Protein AF-0000000079403654 (afdb_homodimer)

InterPro domains:
  IPR001611 Leucine-rich repeat [PS51450] (33-54)
  IPR032675 Leucine-rich repeat domain superfamily [G3DSA:3.80.10.10] (1-123)
  IPR043313 Leucine-rich melanocyte differentiation-associated protein [PTHR46282] (1-127)

Organism: Sphenodon punctatus (NCBI:txid8508)

Sequence (262 aa):
RSLEGLKTFSCLEELILDNNLLGNDLLLPRLPHLHTLTLNKNQITELESLLDHLTEVVPSLEYLSLLGNIACPNELVSRDNDEGDYQRYRYFVLHKLNKLKFLDTRKITRNEREEALVRGAFMKVVKPRMRRSLEGLKTFSCLEELILDNNLLGNDLLLPRLPHLHTLTLNKNQITELESLLDHLTEVVPSLEYLSLLGNIACPNELVSRDNDEGDYQRYRYFVLHKLNKLKFLDTRKITRNEREEALVRGAFMKVVKPRMR

Secondary structure (DSSP, 8-state):
-TTHHHHHHTT-SEEE--SS---TT--PPP-TT--EEE--SS----HHHHHHHHHHH-TT--EEE-TTSTTS--SS--TTTHHHHHHHHHHHHHHH-TT-SEETTEEPPHHHHHHHHHHGGG---------/-TTHHHHHHTT-SEEE--SS---TT------TT--EEE--SS----HHHHHHHHHHH-TT--EEE-TTSTTS--SS--TTTHHHHHHHHHHHHHHH-TT-SEETTEEPPHHHHHHHHHHGGG---------

Foldseek 3Di:
DVCVVVVVQQADAEDEDEPPQDELPDADAAHARHAEYEHEQHAYQDDVSVLLRCVPRHVNHAYYEHHNYLQAQDCPDDDPPRVVLNLLVLLLSCLSRVNYQDYHPDGDDPVSSVSSVVCNVPSRRDRPPPD/DVCVVVVVQQADAEDEDEPPQDELPDADAAHARHAEYEHEQHAYQDDVSVLLRCVPRHVNHAYYEHHNYLQAQDCPDDDPPRVVLNLLVLLLSCLSRVNYQDYHPDGDDPVSSVSSVPCNVPSRRDRPPPD

Nearest PDB structures (foldseek):
  8glv-assembly1_Gg  TM=8.439E-01  e=1.138E-04  Chlamydomonas reinhardtii
  1pgv-assembly1_A  TM=5.150E-01  e=1.158E-02  Caenorhabditis elegans
  6j5u-assembly1_A  TM=5.391E-01  e=5.336E-01  Arabidopsis thaliana
  7r53-assembly1_B  TM=4.962E-01  e=2.604E+00  Homo sapiens
  8glv-assembly1_Gg  TM=8.437E-01  e=1.404E-04  Chlamydomonas reinhardtii

Solvent-accessible surface area (backbone atoms only — not comparable to full-atom values): 13659 Å² total; per-residue (Å²): 116,74,65,49,23,51,62,48,45,45,60,28,29,35,43,39,47,39,59,34,69,44,39,75,77,64,38,72,51,68,19,64,49,22,29,32,43,33,46,26,42,26,50,32,59,55,52,66,65,50,47,58,50,42,53,70,25,30,72,42,38,26,33,41,28,47,53,69,13,74,50,35,62,57,72,84,53,58,89,84,73,29,54,59,53,30,49,32,40,52,23,25,51,38,45,66,44,75,64,47,48,28,52,59,93,40,74,60,49,72,67,52,49,54,47,8,72,75,46,10,88,76,26,72,73,74,72,77,68,81,124,117,72,63,49,22,50,62,49,45,42,60,29,30,35,43,39,47,38,57,35,68,44,40,74,77,64,39,72,52,66,18,64,50,22,28,34,42,34,45,26,44,26,49,31,57,55,51,65,66,50,48,56,50,42,53,71,23,31,71,44,37,26,32,42,28,47,54,67,14,74,49,36,62,60,72,82,54,62,90,83,74,32,57,56,51,31,51,32,38,51,22,24,52,37,45,66,45,75,62,48,49,28,51,59,93,38,75,61,48,72,66,52,52,54,47,7,70,74,46,10,89,75,25,71,73,75,71,76,69,80,122

Radius of gyration: 21.23 Å; Cα contacts (8 Å, |Δi|>4): 515; chains: 2; bounding box: 50×61×52 Å

pLDDT: mean 87.0, std 17.67, range [29.91, 98.81]

Structure (mmCIF, N/CA/C/O backbone):
data_AF-0000000079403654-model_v1
#
loop_
_entity.id
_entity.type
_entity.pdbx_description
1 polymer 'Leucine rich melanocyte differentiation associated'
#
loop_
_atom_site.group_PDB
_atom_site.id
_atom_site.type_symbol
_atom_site.label_atom_id
_atom_site.label_alt_id
_atom_site.label_comp_id
_atom_site.label_asym_id
_atom_site.label_entity_id
_atom_site.label_seq_id
_atom_site.pdbx_PDB_ins_code
_atom_site.Cartn_x
_atom_site.Cartn_y
_atom_site.Cartn_z
_atom_site.occupancy
_atom_site.B_iso_or_equiv
_atom_site.auth_seq_id
_atom_site.auth_comp_id
_atom_site.auth_asym_id
_atom_site.auth_atom_id
_atom_site.pdbx_PDB_model_num
ATOM 1 N N . ARG A 1 1 ? 4.848 -15.797 14.844 1 39.28 1 ARG A N 1
ATOM 2 C CA . ARG A 1 1 ? 4.289 -15.773 13.5 1 39.28 1 ARG A CA 1
ATOM 3 C C . ARG A 1 1 ? 3.738 -14.391 13.156 1 39.28 1 ARG A C 1
ATOM 5 O O . ARG A 1 1 ? 3.992 -13.867 12.07 1 39.28 1 ARG A O 1
ATOM 12 N N . SER A 1 2 ? 3.006 -13.828 14.102 1 45.69 2 SER A N 1
ATOM 13 C CA . SER A 1 2 ? 2.311 -12.547 13.992 1 45.69 2 SER A CA 1
ATOM 14 C C . SER A 1 2 ? 3.297 -11.398 13.844 1 45.69 2 SER A C 1
ATOM 16 O O . SER A 1 2 ? 3.064 -10.469 13.062 1 45.69 2 SER A O 1
ATOM 18 N N . LEU A 1 3 ? 4.41 -11.656 14.586 1 47.47 3 LEU A N 1
ATOM 19 C CA . LEU A 1 3 ? 5.371 -10.562 14.633 1 47.47 3 LEU A CA 1
ATOM 20 C C . LEU A 1 3 ? 6.188 -10.5 13.344 1 47.47 3 LEU A C 1
ATOM 22 O O . LEU A 1 3 ? 6.758 -9.453 13.016 1 47.47 3 LEU A O 1
ATOM 26 N N . GLU A 1 4 ? 6.211 -11.461 12.656 1 55.09 4 GLU A N 1
ATOM 27 C CA . GLU A 1 4 ? 7.105 -11.602 11.508 1 55.09 4 GLU A CA 1
ATOM 28 C C . GLU A 1 4 ? 6.695 -10.672 10.367 1 55.09 4 GLU A C 1
ATOM 30 O O . GLU A 1 4 ? 7.551 -10.102 9.688 1 55.09 4 GLU A O 1
ATOM 35 N N . GLY A 1 5 ? 5.465 -10.43 10.203 1 58.56 5 GLY A N 1
ATOM 36 C CA . GLY A 1 5 ? 5.047 -9.484 9.172 1 58.56 5 GLY A CA 1
ATOM 37 C C . GLY A 1 5 ? 5.562 -8.078 9.414 1 58.56 5 GLY A C 1
ATOM 38 O O . GLY A 1 5 ? 5.863 -7.352 8.469 1 58.56 5 GLY A O 1
ATOM 39 N N . LEU A 1 6 ? 5.883 -7.945 10.625 1 59.69 6 LEU A N 1
ATOM 40 C CA . LEU A 1 6 ? 6.348 -6.629 11.047 1 59.69 6 LEU A CA 1
ATOM 41 C C . LEU A 1 6 ? 7.754 -6.355 10.523 1 59.69 6 LEU A C 1
ATOM 43 O O . LEU A 1 6 ? 8.062 -5.23 10.117 1 59.69 6 LEU A O 1
ATOM 47 N N . LYS A 1 7 ? 8.5 -7.371 10.57 1 65.44 7 LYS A N 1
ATOM 48 C CA . LYS A 1 7 ? 9.875 -7.164 10.133 1 65.44 7 LYS A CA 1
ATOM 49 C C . LYS A 1 7 ? 9.93 -6.738 8.664 1 65.44 7 LYS A C 1
ATOM 51 O O . LYS A 1 7 ? 10.75 -5.898 8.289 1 65.44 7 LYS A O 1
ATOM 56 N N . THR A 1 8 ? 9.039 -7.227 7.945 1 72.06 8 THR A N 1
ATOM 57 C CA . THR A 1 8 ? 8.984 -6.902 6.523 1 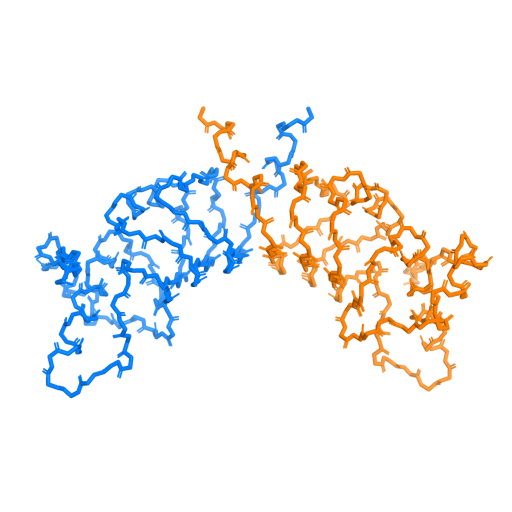72.06 8 THR A CA 1
ATOM 58 C C . THR A 1 8 ? 8.695 -5.418 6.32 1 72.06 8 THR A C 1
ATOM 60 O O . THR A 1 8 ? 9.234 -4.793 5.406 1 72.06 8 THR A O 1
ATOM 63 N N . PHE A 1 9 ? 8.156 -4.844 7.258 1 77.44 9 PHE A N 1
ATOM 64 C CA . PHE A 1 9 ? 7.684 -3.477 7.059 1 77.44 9 PHE A CA 1
ATOM 65 C C . PHE A 1 9 ? 8.766 -2.471 7.422 1 77.44 9 PHE A C 1
ATOM 67 O O . PHE A 1 9 ? 8.758 -1.335 6.941 1 77.44 9 PHE A O 1
ATOM 74 N N . SER A 1 10 ? 9.797 -2.912 8.086 1 81.69 10 SER A N 1
ATOM 75 C CA . SER A 1 10 ? 10.781 -1.974 8.609 1 81.69 10 SER A CA 1
ATOM 76 C C . SER A 1 10 ? 11.562 -1.296 7.488 1 81.69 10 SER A C 1
ATOM 78 O O . SER A 1 10 ? 12.125 -0.217 7.68 1 81.69 10 SER A O 1
ATOM 80 N N . CYS A 1 11 ? 11.586 -1.872 6.301 1 87 11 CYS A N 1
ATOM 81 C CA . CYS A 1 11 ? 12.383 -1.284 5.23 1 87 11 CYS A CA 1
ATOM 82 C C . CYS A 1 11 ? 11.492 -0.677 4.152 1 87 11 CYS A C 1
ATOM 84 O O . CYS A 1 11 ? 11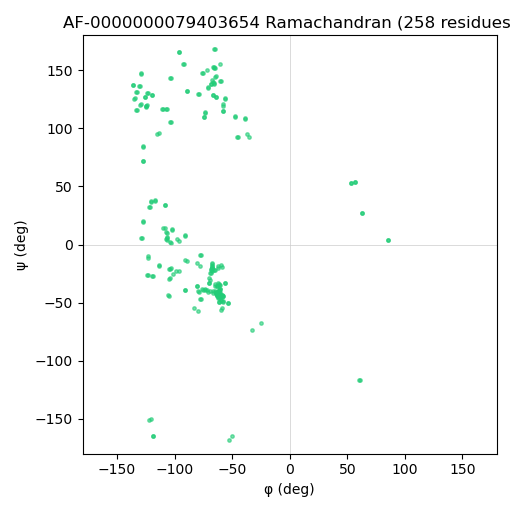.984 -0.282 3.092 1 87 11 CYS A O 1
ATOM 86 N N . LEU A 1 12 ? 10.312 -0.518 4.449 1 92.56 12 LEU A N 1
ATOM 87 C CA . LEU A 1 12 ? 9.383 -0.015 3.443 1 92.56 12 LEU A CA 1
ATOM 88 C C . LEU A 1 12 ? 9.688 1.437 3.094 1 92.56 12 LEU A C 1
ATOM 90 O O . LEU A 1 12 ? 9.977 2.244 3.98 1 92.56 12 LEU A O 1
ATOM 94 N N . GLU A 1 13 ? 9.625 1.758 1.814 1 96.31 13 GLU A N 1
ATOM 95 C CA . GLU A 1 13 ? 9.828 3.123 1.341 1 96.31 13 GLU A CA 1
ATOM 96 C C . GLU A 1 13 ? 8.508 3.768 0.929 1 96.31 13 GLU A C 1
ATOM 98 O O . GLU A 1 13 ? 8.305 4.969 1.125 1 96.31 13 GLU A O 1
ATOM 103 N N . GLU A 1 14 ? 7.719 3.08 0.267 1 97.19 14 GLU A N 1
ATOM 104 C CA . GLU A 1 14 ? 6.41 3.541 -0.184 1 97.19 14 GLU A CA 1
ATOM 105 C C . GLU A 1 14 ? 5.301 2.613 0.302 1 97.19 14 GLU A C 1
ATOM 107 O O . GLU A 1 14 ? 5.395 1.394 0.155 1 97.19 14 GLU A O 1
ATOM 112 N N . LEU A 1 15 ? 4.273 3.211 0.891 1 96 15 LEU A N 1
ATOM 113 C CA . LEU A 1 15 ? 3.123 2.463 1.391 1 96 15 LEU A CA 1
ATOM 114 C C . LEU A 1 15 ? 1.816 3.119 0.958 1 96 15 LEU A C 1
ATOM 116 O O . LEU A 1 15 ? 1.528 4.254 1.348 1 96 15 LEU A O 1
ATOM 120 N N . ILE A 1 16 ? 1.085 2.402 0.154 1 96.94 16 ILE A N 1
ATOM 121 C CA . ILE A 1 16 ? -0.205 2.906 -0.306 1 96.94 16 ILE A CA 1
ATOM 122 C C . ILE A 1 16 ? -1.332 2.092 0.327 1 96.94 16 ILE A C 1
ATOM 124 O O . ILE A 1 16 ? -1.436 0.884 0.102 1 96.94 16 ILE A O 1
ATOM 128 N N . LEU A 1 17 ? -2.158 2.764 1.136 1 96.5 17 LEU A N 1
ATOM 129 C CA . LEU A 1 17 ? -3.283 2.154 1.835 1 96.5 17 LEU A CA 1
ATOM 130 C C . LEU A 1 17 ? -4.594 2.824 1.44 1 96.5 17 LEU A C 1
ATOM 132 O O . LEU A 1 17 ? -5.473 3.021 2.283 1 96.5 17 LEU A O 1
ATOM 136 N N . ASP A 1 18 ? -4.734 3.191 0.222 1 97.06 18 ASP A N 1
ATOM 137 C CA . ASP A 1 18 ? -5.961 3.824 -0.254 1 97.06 18 ASP A CA 1
ATOM 138 C C . ASP A 1 18 ? -7.133 2.846 -0.216 1 97.06 18 ASP A C 1
ATOM 140 O O . ASP A 1 18 ? -6.938 1.632 -0.307 1 97.06 18 ASP A O 1
ATOM 144 N N . ASN A 1 19 ? -8.422 3.404 -0.071 1 96.5 19 ASN A N 1
ATOM 145 C CA . ASN A 1 19 ? -9.672 2.658 -0.235 1 96.5 19 ASN A CA 1
ATOM 146 C C . ASN A 1 19 ? -9.727 1.449 0.695 1 96.5 19 ASN A C 1
ATOM 148 O O . ASN A 1 19 ? -9.969 0.327 0.247 1 96.5 19 ASN A O 1
ATOM 152 N N . ASN A 1 20 ? -9.516 1.665 2.057 1 95.56 20 ASN A N 1
ATOM 153 C CA . ASN A 1 20 ? -9.492 0.554 3.002 1 95.56 20 ASN A CA 1
ATOM 154 C C . ASN A 1 20 ? -10.43 0.802 4.184 1 95.56 20 ASN A C 1
ATOM 156 O O . ASN A 1 20 ? -10.375 0.082 5.184 1 95.56 20 ASN A O 1
ATOM 160 N N . LEU A 1 21 ? -11.211 1.867 4.195 1 93.94 21 LEU A N 1
ATOM 161 C CA . LEU A 1 21 ? -12.156 2.223 5.246 1 93.94 21 LEU A CA 1
ATOM 162 C C . LEU A 1 21 ? -11.438 2.484 6.562 1 93.94 21 LEU A C 1
ATOM 164 O O . LEU A 1 21 ? -11.984 2.217 7.637 1 93.94 21 LEU A O 1
ATOM 168 N N . LEU A 1 22 ? -10.203 2.895 6.539 1 94.38 22 LEU A N 1
ATOM 169 C CA . LEU A 1 22 ? -9.422 3.188 7.734 1 94.38 22 LEU A CA 1
ATOM 170 C C . LEU A 1 22 ? -9.969 4.414 8.461 1 94.38 22 LEU A C 1
ATOM 172 O O . LEU A 1 22 ? -10.359 5.395 7.816 1 94.38 22 LEU A O 1
ATOM 176 N N . GLY A 1 23 ? -9.945 4.324 9.742 1 93.81 23 GLY A N 1
ATOM 177 C CA . GLY A 1 23 ? -10.422 5.434 10.555 1 93.81 23 GLY A CA 1
ATOM 178 C C . GLY A 1 23 ? -9.375 5.961 11.516 1 93.81 23 GLY A C 1
ATOM 179 O O . GLY A 1 23 ? -8.18 5.91 11.219 1 93.81 23 GLY A O 1
ATOM 180 N N . ASN A 1 24 ? -9.844 6.48 12.617 1 93.5 24 ASN A N 1
ATOM 181 C CA . ASN A 1 24 ? -8.977 7.176 13.57 1 93.5 24 ASN A CA 1
ATOM 182 C C . ASN A 1 24 ? -8.172 6.195 14.414 1 93.5 24 ASN A C 1
ATOM 184 O O . ASN A 1 24 ? -7.27 6.602 15.148 1 93.5 24 ASN A O 1
ATOM 188 N N . ASP A 1 25 ? -8.492 4.977 14.289 1 90.25 25 ASP A N 1
ATOM 189 C CA . ASP A 1 25 ? -7.789 3.963 15.07 1 90.25 25 ASP A CA 1
ATOM 190 C C . ASP A 1 25 ? -6.582 3.422 14.305 1 90.25 25 ASP A C 1
ATOM 192 O O . ASP A 1 25 ? -5.93 2.475 14.758 1 90.25 25 ASP A O 1
ATOM 196 N N . LEU A 1 26 ? -6.352 4.074 13.203 1 91.31 26 LEU A N 1
ATOM 197 C CA . LEU A 1 26 ? -5.188 3.648 12.438 1 91.31 26 LEU A CA 1
ATOM 198 C C . LEU A 1 26 ? -3.926 3.695 13.289 1 91.31 26 LEU A C 1
ATOM 200 O O . LEU A 1 26 ? -3.609 4.73 13.883 1 91.31 26 LEU A O 1
ATOM 204 N N . LEU A 1 27 ? -3.234 2.588 13.336 1 89.62 27 LEU A N 1
ATOM 205 C CA . LEU A 1 27 ? -1.927 2.482 13.977 1 89.62 27 LEU A CA 1
ATOM 206 C C . LEU A 1 27 ? -0.919 1.822 13.039 1 89.62 27 LEU A C 1
ATOM 208 O O . LEU A 1 27 ? -1.146 0.708 12.562 1 89.62 27 LEU A O 1
ATOM 212 N N . LEU A 1 28 ? 0.087 2.506 12.742 1 90.75 28 LEU A N 1
ATOM 213 C CA . LEU A 1 28 ? 1.186 1.962 11.953 1 90.75 28 LEU A CA 1
ATOM 214 C C . LEU A 1 28 ? 2.379 1.624 12.844 1 90.75 28 LEU A C 1
ATOM 216 O O . LEU A 1 28 ? 2.611 2.287 13.852 1 90.75 28 LEU A O 1
ATOM 220 N N . PRO A 1 29 ? 3.027 0.542 12.484 1 87.5 29 PRO A N 1
ATOM 221 C CA . PRO A 1 29 ? 4.324 0.361 13.141 1 87.5 29 PRO A CA 1
ATOM 222 C C . PRO A 1 29 ? 5.336 1.438 12.75 1 87.5 29 PRO A C 1
ATOM 224 O O . PRO A 1 29 ? 5.066 2.256 11.867 1 87.5 29 PRO A O 1
ATOM 227 N N . ARG A 1 30 ? 6.473 1.427 13.555 1 91.31 30 ARG A N 1
ATOM 228 C CA . ARG A 1 30 ? 7.531 2.34 13.141 1 91.31 30 ARG A CA 1
ATOM 229 C C . ARG A 1 30 ? 8.094 1.954 11.773 1 91.31 30 ARG A C 1
ATOM 231 O O . ARG A 1 30 ? 8.445 0.795 11.547 1 91.31 30 ARG A O 1
ATOM 238 N N . LEU A 1 31 ? 8.117 2.893 10.898 1 93 31 LEU A N 1
ATOM 239 C CA . LEU A 1 31 ? 8.641 2.746 9.547 1 93 31 LEU A CA 1
ATOM 240 C C . LEU A 1 31 ? 9.672 3.828 9.242 1 93 31 LEU A C 1
ATOM 242 O O . LEU A 1 31 ? 9.359 4.82 8.57 1 93 31 LEU A O 1
ATOM 246 N N . PRO A 1 32 ? 10.883 3.564 9.648 1 93.94 32 PRO A N 1
ATOM 247 C CA . PRO A 1 32 ? 11.883 4.633 9.648 1 93.94 32 PRO A CA 1
ATOM 248 C C . PRO A 1 32 ? 12.266 5.09 8.242 1 93.94 32 PRO A C 1
ATOM 250 O O . PRO A 1 32 ? 12.734 6.215 8.055 1 93.94 32 PRO A O 1
ATOM 253 N N . HIS A 1 33 ? 12.008 4.234 7.207 1 95.31 33 HIS A N 1
ATOM 254 C CA . HIS A 1 33 ? 12.453 4.574 5.859 1 95.31 33 HIS A CA 1
ATOM 255 C C . HIS A 1 33 ? 11.273 4.969 4.973 1 95.31 33 HIS A C 1
ATOM 257 O O . HIS A 1 33 ? 11.445 5.258 3.789 1 95.31 33 HIS A O 1
ATOM 263 N N . LEU A 1 34 ? 10.148 5.043 5.516 1 95.94 34 LEU A N 1
ATOM 264 C CA . LEU A 1 34 ? 8.969 5.344 4.711 1 95.94 34 LEU A CA 1
ATOM 265 C C . LEU A 1 34 ? 8.953 6.812 4.297 1 95.94 34 LEU A C 1
ATOM 267 O O . LEU A 1 34 ? 8.852 7.699 5.148 1 95.94 34 LEU A O 1
ATOM 271 N N . HIS A 1 35 ? 9.094 6.992 3.041 1 97.88 35 HIS A N 1
ATOM 272 C CA . HIS A 1 35 ? 9.094 8.383 2.602 1 97.88 35 HIS A CA 1
ATOM 273 C C . HIS A 1 35 ? 7.766 8.758 1.947 1 97.88 35 HIS A C 1
ATOM 275 O O . HIS A 1 35 ? 7.473 9.938 1.75 1 97.88 35 HIS A O 1
ATOM 281 N N . THR A 1 36 ? 6.98 7.742 1.465 1 98.56 36 THR A N 1
ATOM 282 C CA . THR A 1 36 ? 5.703 8 0.81 1 98.56 36 THR A CA 1
ATOM 283 C C . THR A 1 36 ? 4.582 7.211 1.48 1 98.56 36 THR A C 1
ATOM 285 O O . THR A 1 36 ? 4.676 5.988 1.623 1 98.56 36 THR A O 1
ATOM 288 N N . LEU A 1 37 ? 3.496 7.945 1.884 1 98.25 37 LEU A N 1
ATOM 289 C CA . LEU A 1 37 ? 2.297 7.336 2.451 1 98.25 37 LEU A CA 1
ATOM 290 C C . LEU A 1 37 ? 1.039 7.934 1.832 1 98.25 37 LEU A C 1
ATOM 292 O O . LEU A 1 37 ? 0.891 9.156 1.774 1 98.25 37 LEU A O 1
ATOM 296 N N . THR A 1 38 ? 0.174 7.109 1.303 1 98.44 38 THR A N 1
ATOM 297 C CA . THR A 1 38 ? -1.138 7.582 0.874 1 98.44 38 THR A CA 1
ATOM 298 C C . THR A 1 38 ? -2.248 6.863 1.635 1 98.44 38 THR A C 1
ATOM 300 O O . THR A 1 38 ? -2.23 5.637 1.755 1 98.44 38 THR A O 1
ATOM 303 N N . LEU A 1 39 ? -3.107 7.602 2.174 1 97.81 39 LEU A N 1
ATOM 304 C CA . LEU A 1 39 ? -4.277 7.137 2.914 1 97.81 39 LEU A CA 1
ATOM 305 C C . LEU A 1 39 ? -5.562 7.672 2.291 1 97.81 39 LEU A C 1
ATOM 307 O O . LEU A 1 39 ? -6.539 7.926 2.996 1 97.81 39 LEU A O 1
ATOM 311 N N . ASN A 1 40 ? -5.555 7.84 0.958 1 97.31 40 ASN A N 1
ATOM 312 C CA . ASN A 1 40 ? -6.688 8.445 0.268 1 97.31 40 ASN A CA 1
ATOM 313 C C . ASN A 1 40 ? -7.938 7.582 0.373 1 97.31 40 ASN A C 1
ATOM 315 O O . ASN A 1 40 ? -7.844 6.352 0.405 1 97.31 40 ASN A O 1
ATOM 319 N N . LYS A 1 41 ? -9.117 8.281 0.321 1 97.31 41 LYS A N 1
ATOM 320 C CA . LYS A 1 41 ? -10.422 7.625 0.275 1 97.31 41 LYS A CA 1
ATOM 321 C C . LYS A 1 41 ? -10.57 6.625 1.416 1 97.31 41 LYS A C 1
ATOM 323 O O . LYS A 1 41 ? -10.906 5.457 1.186 1 97.31 41 LYS A O 1
ATOM 328 N N . ASN A 1 42 ? -10.32 7.082 2.68 1 96.62 42 ASN A N 1
ATOM 329 C CA . ASN A 1 42 ? -10.578 6.359 3.92 1 96.62 42 ASN A CA 1
ATOM 330 C C . ASN A 1 42 ? -11.578 7.102 4.805 1 96.62 42 ASN A C 1
ATOM 332 O O . ASN A 1 42 ? -12.352 7.926 4.316 1 96.62 42 ASN A O 1
ATOM 336 N N . GLN A 1 43 ? -11.641 6.703 6.066 1 96.19 43 GLN A N 1
ATOM 337 C CA . GLN A 1 43 ? -12.656 7.25 6.957 1 96.19 43 GLN A CA 1
ATOM 338 C C . GLN A 1 43 ? -12.023 8.016 8.117 1 96.19 43 GLN A C 1
ATOM 340 O O . GLN A 1 43 ? -12.492 7.926 9.25 1 96.19 43 GLN A O 1
ATOM 345 N N . ILE A 1 44 ? -10.961 8.703 7.785 1 96.12 44 ILE A N 1
ATOM 346 C CA . ILE A 1 44 ? -10.266 9.477 8.805 1 96.12 44 ILE A CA 1
ATOM 347 C C . ILE A 1 44 ? -11.016 10.789 9.062 1 96.12 44 ILE A C 1
ATOM 349 O O . ILE A 1 44 ? -11.297 11.539 8.125 1 96.12 44 ILE A O 1
ATOM 353 N N . THR A 1 45 ? -11.258 11.016 10.367 1 96.25 45 THR A N 1
ATOM 354 C CA . THR A 1 45 ? -11.992 12.219 10.734 1 96.25 45 THR A CA 1
ATOM 355 C C . THR A 1 45 ? -11.141 13.117 11.633 1 96.25 45 THR A C 1
ATOM 357 O O . THR A 1 45 ? -11.359 14.328 11.695 1 96.25 45 THR A O 1
ATOM 360 N N . GLU A 1 46 ? -10.219 12.562 12.383 1 95.75 46 GLU A N 1
ATOM 361 C CA . GLU A 1 46 ? -9.375 13.305 13.312 1 95.75 46 GLU A CA 1
ATOM 362 C C . GLU A 1 46 ? -7.969 13.5 12.75 1 95.75 46 GLU A C 1
ATOM 364 O O . GLU A 1 46 ? -7.125 12.609 12.844 1 95.75 46 GLU A O 1
ATOM 369 N N . LEU A 1 47 ? -7.723 14.695 12.336 1 96.19 47 LEU A N 1
ATOM 370 C CA . LEU A 1 47 ? -6.473 14.992 11.641 1 96.19 47 LEU A CA 1
ATOM 371 C C . LEU A 1 47 ? -5.316 15.102 12.633 1 96.19 47 LEU A C 1
ATOM 373 O O . LEU A 1 47 ? -4.258 14.508 12.422 1 96.19 47 LEU A O 1
ATOM 377 N N . GLU A 1 48 ? -5.527 15.82 13.68 1 96.69 48 GLU A N 1
ATOM 378 C CA . GLU A 1 48 ? -4.438 16.094 14.609 1 96.69 48 GLU A CA 1
ATOM 379 C C . GLU A 1 48 ? -3.867 14.805 15.195 1 96.69 48 GLU A C 1
ATOM 381 O O . GLU A 1 48 ? -2.65 14.617 15.234 1 96.69 48 GLU A O 1
ATOM 386 N N . SER A 1 49 ? -4.73 13.984 15.641 1 96.25 49 SER A N 1
ATOM 387 C CA . SER A 1 49 ? -4.297 12.711 16.219 1 96.25 49 SER A CA 1
ATOM 388 C C . SER A 1 49 ? -3.504 11.891 15.203 1 96.25 49 SER A C 1
ATOM 390 O O . SER A 1 49 ? -2.488 11.281 15.547 1 96.25 49 SER A O 1
ATOM 392 N N . LEU A 1 50 ? -3.979 11.82 14.016 1 96.81 50 LEU A N 1
ATOM 393 C CA . LEU A 1 50 ? -3.264 11.109 12.961 1 96.81 50 LEU A CA 1
ATOM 394 C C . LEU A 1 50 ? -1.863 11.688 12.773 1 96.81 50 LEU A C 1
ATOM 396 O O . LEU A 1 50 ? -0.879 10.945 12.75 1 96.81 50 LEU A O 1
ATOM 400 N N . LEU A 1 51 ? -1.777 12.992 12.656 1 97.94 51 LEU A N 1
ATOM 401 C CA . LEU A 1 51 ? -0.501 13.656 12.398 1 97.94 51 LEU A CA 1
ATOM 402 C C . LEU A 1 51 ? 0.467 13.438 13.555 1 97.94 51 LEU A C 1
ATOM 404 O O . LEU A 1 51 ? 1.663 13.227 13.336 1 97.94 51 LEU A O 1
ATOM 408 N N . ASP A 1 52 ? -0.057 13.523 14.773 1 97.31 52 ASP A N 1
ATOM 409 C CA . ASP A 1 52 ? 0.788 13.227 15.922 1 97.31 52 ASP A CA 1
ATOM 410 C C . ASP A 1 52 ? 1.357 11.812 15.844 1 97.31 52 ASP A C 1
ATOM 412 O O . ASP A 1 52 ? 2.539 11.602 16.125 1 97.31 52 ASP A O 1
ATOM 416 N N . HIS A 1 53 ? 0.555 10.898 15.508 1 96.75 53 HIS A N 1
ATOM 417 C CA . HIS A 1 53 ? 0.983 9.516 15.352 1 96.75 53 HIS A CA 1
ATOM 418 C C . HIS A 1 53 ? 2.041 9.383 14.266 1 96.75 53 HIS A C 1
ATOM 420 O O . HIS A 1 53 ? 3.082 8.758 14.477 1 96.75 53 HIS A O 1
ATOM 426 N N . LEU A 1 54 ? 1.806 9.953 13.094 1 97.44 54 LEU A N 1
ATOM 427 C CA . LEU A 1 54 ? 2.725 9.859 11.969 1 97.44 54 LEU A CA 1
ATOM 428 C C . LEU A 1 54 ? 4.074 10.477 12.312 1 97.44 54 LEU A C 1
ATOM 430 O O . LEU A 1 54 ? 5.121 9.945 11.938 1 97.44 54 LEU A O 1
ATOM 434 N N . THR A 1 55 ? 4.047 11.555 13.016 1 97.81 55 THR A N 1
ATOM 435 C CA . THR A 1 55 ? 5.293 12.188 13.438 1 97.81 55 THR A CA 1
ATOM 436 C C . THR A 1 55 ? 6.156 11.203 14.227 1 97.81 55 THR A C 1
ATOM 438 O O . THR A 1 55 ? 7.383 11.227 14.117 1 97.81 55 THR A O 1
ATOM 441 N N . GLU A 1 56 ? 5.531 10.367 14.93 1 96.56 56 GLU A N 1
ATOM 442 C CA . GLU A 1 56 ? 6.234 9.43 15.797 1 96.56 56 GLU A CA 1
ATOM 443 C C . GLU A 1 56 ? 6.77 8.234 15.008 1 96.56 56 GLU A C 1
ATOM 445 O O . GLU A 1 56 ? 7.863 7.742 15.281 1 96.56 56 GLU A O 1
ATOM 450 N N . VAL A 1 57 ? 6.066 7.789 14.023 1 93.88 57 VAL A N 1
ATOM 451 C CA . VAL A 1 57 ? 6.371 6.449 13.539 1 93.88 57 VAL A CA 1
ATOM 452 C C . VAL A 1 57 ? 6.941 6.527 12.125 1 93.88 57 VAL A C 1
ATOM 454 O O . VAL A 1 57 ? 7.531 5.562 11.633 1 93.88 57 VAL A O 1
ATOM 457 N N . VAL A 1 58 ? 6.758 7.598 11.453 1 96.12 58 VAL A N 1
ATOM 458 C CA . VAL A 1 58 ? 7.289 7.711 10.094 1 96.12 58 VAL A CA 1
ATOM 459 C C . VAL A 1 58 ? 8.125 8.984 9.969 1 96.12 58 VAL A C 1
ATOM 461 O O . VAL A 1 58 ? 7.781 9.883 9.203 1 96.12 58 VAL A O 1
ATOM 464 N N . PRO A 1 59 ? 9.281 8.953 10.586 1 97 59 PRO A N 1
ATOM 465 C CA . PRO A 1 59 ? 10.109 10.156 10.672 1 97 59 PRO A CA 1
ATOM 466 C C . PRO A 1 59 ? 10.656 10.594 9.312 1 97 59 PRO A C 1
ATOM 468 O O . PRO A 1 59 ? 11.078 11.742 9.148 1 97 59 PRO A O 1
ATOM 471 N N . SER A 1 60 ? 10.656 9.773 8.273 1 97.56 60 SER A N 1
ATOM 472 C CA . SER A 1 60 ? 11.258 10.094 6.984 1 97.56 60 SER A CA 1
ATOM 473 C C . SER A 1 60 ? 10.203 10.477 5.961 1 97.56 60 SER A C 1
ATOM 475 O O . SER A 1 60 ? 10.5 10.633 4.773 1 97.56 60 SER A O 1
ATOM 477 N N . LEU A 1 61 ? 9.031 10.719 6.34 1 98.62 61 LEU A N 1
ATOM 478 C CA . LEU A 1 61 ? 7.91 10.945 5.434 1 98.62 61 LEU A CA 1
ATOM 479 C C . LEU A 1 61 ? 8.094 12.242 4.656 1 98.62 61 LEU A C 1
ATOM 481 O O . LEU A 1 61 ? 8.352 13.297 5.25 1 98.62 61 LEU A O 1
ATOM 485 N N . GLU A 1 62 ? 7.953 12.125 3.316 1 98.75 62 GLU A N 1
ATOM 486 C CA . GLU A 1 62 ? 8.117 13.273 2.436 1 98.75 62 GLU A CA 1
ATOM 487 C C . GLU A 1 62 ? 6.875 13.484 1.568 1 98.75 62 GLU A C 1
ATOM 489 O O . GLU A 1 62 ? 6.652 14.586 1.053 1 98.75 62 GLU A O 1
ATOM 494 N N . TYR A 1 63 ? 6.156 12.469 1.324 1 98.81 63 TYR A N 1
ATOM 495 C CA . TYR A 1 63 ? 4.949 12.484 0.506 1 98.81 63 TYR A CA 1
ATOM 496 C C . TYR A 1 63 ? 3.762 11.922 1.272 1 98.81 63 TYR A C 1
ATOM 498 O O . TYR A 1 63 ? 3.787 10.766 1.7 1 98.81 63 TYR A O 1
ATOM 506 N N . LEU A 1 64 ? 2.746 12.797 1.452 1 98.81 64 LEU A N 1
ATOM 507 C CA . LEU A 1 64 ? 1.533 12.375 2.146 1 98.81 64 LEU A CA 1
ATOM 508 C C . LEU A 1 64 ? 0.292 12.758 1.347 1 98.81 64 LEU A C 1
ATOM 510 O O . LEU A 1 64 ? 0.214 13.852 0.794 1 98.81 64 LEU A O 1
ATOM 514 N N . SER A 1 65 ? -0.616 11.875 1.255 1 98.38 65 SER A N 1
ATOM 515 C CA . SER A 1 65 ? -1.901 12.195 0.645 1 98.38 65 SER A CA 1
ATOM 516 C C . SER A 1 65 ? -3.061 11.695 1.502 1 98.38 65 SER A C 1
ATOM 518 O O . SER A 1 65 ? -3.072 10.539 1.93 1 98.38 65 SER A O 1
ATOM 520 N N . LEU A 1 66 ? -4.016 12.555 1.751 1 97.88 66 LEU A N 1
ATOM 521 C CA . LEU A 1 66 ? -5.176 12.25 2.582 1 97.88 66 LEU A CA 1
ATOM 522 C C . LEU A 1 66 ? -6.473 12.578 1.849 1 97.88 66 LEU A C 1
ATOM 524 O O . LEU A 1 66 ? -7.535 12.656 2.465 1 97.88 66 LEU A O 1
ATOM 528 N N . LEU A 1 67 ? -6.41 12.664 0.554 1 96.94 67 LEU A N 1
ATOM 529 C CA . LEU A 1 67 ? -7.562 13.07 -0.246 1 96.94 67 LEU A CA 1
ATOM 530 C C . LEU A 1 67 ? -8.719 12.094 -0.057 1 96.94 67 LEU A C 1
ATOM 532 O O . LEU A 1 67 ? -8.508 10.883 0.039 1 96.94 67 LEU A O 1
ATOM 536 N N . GLY A 1 68 ? -9.953 12.703 0.011 1 96.06 68 GLY A N 1
ATOM 537 C CA . GLY A 1 68 ? -11.141 11.875 0.09 1 96.06 68 GLY A CA 1
ATOM 538 C C . GLY A 1 68 ? -11.484 11.461 1.508 1 96.06 68 GLY A C 1
ATOM 539 O O . GLY A 1 68 ? -12.398 10.664 1.722 1 96.06 68 GLY A O 1
ATOM 540 N N . ASN A 1 69 ? -10.773 11.914 2.531 1 95.88 69 ASN A N 1
ATOM 541 C CA . ASN A 1 69 ? -11.133 11.742 3.934 1 95.88 69 ASN A CA 1
ATOM 542 C C . ASN A 1 69 ? -11.953 12.914 4.453 1 95.88 69 ASN A C 1
ATOM 544 O O . ASN A 1 69 ? -11.852 14.031 3.932 1 95.88 69 ASN A O 1
ATOM 548 N N . ILE A 1 70 ? -12.695 12.641 5.434 1 93.56 70 ILE A N 1
ATOM 549 C CA . ILE A 1 70 ? -13.461 13.711 6.055 1 93.56 70 ILE A CA 1
ATOM 550 C C . ILE A 1 70 ? -12.508 14.75 6.645 1 93.56 70 ILE A C 1
ATOM 552 O O . ILE A 1 70 ? -12.789 15.953 6.594 1 93.56 70 ILE A O 1
ATOM 556 N N . ALA A 1 71 ? -11.414 14.312 7.16 1 94.25 71 ALA A N 1
ATOM 557 C CA . ALA A 1 71 ? -10.43 15.172 7.809 1 94.25 71 ALA A CA 1
ATOM 558 C C . ALA A 1 71 ? -9.758 16.094 6.801 1 94.25 71 ALA A C 1
ATOM 560 O O . ALA A 1 71 ? -9.094 17.062 7.18 1 94.25 71 ALA A O 1
ATOM 561 N N . CYS A 1 72 ? -9.828 15.789 5.523 1 93.38 72 CYS A N 1
ATOM 562 C CA . CYS A 1 72 ? -9.211 16.578 4.473 1 93.38 72 CYS A CA 1
ATOM 563 C C . CYS A 1 72 ? -10.258 17.359 3.678 1 93.38 72 CYS A C 1
ATOM 565 O O . CYS A 1 72 ? -11.094 16.75 3 1 93.38 72 CYS A O 1
ATOM 567 N N . PRO A 1 73 ? -10.133 18.672 3.771 1 88.44 73 PRO A N 1
ATOM 568 C CA . PRO A 1 73 ? -11.078 19.469 2.979 1 88.44 73 PRO A CA 1
ATOM 569 C C . PRO A 1 73 ? -10.891 19.266 1.476 1 88.44 73 PRO A C 1
ATOM 571 O O . PRO A 1 73 ? -9.805 18.891 1.026 1 88.44 73 PRO A O 1
ATOM 574 N N . ASN A 1 74 ? -12.008 19.281 0.688 1 77.56 74 ASN A N 1
ATOM 575 C CA . ASN A 1 74 ? -11.953 19.156 -0.764 1 77.56 74 ASN A CA 1
ATOM 576 C C . ASN A 1 74 ? -11.094 20.25 -1.394 1 77.56 74 ASN A C 1
ATOM 578 O O . ASN A 1 74 ? -11.219 21.422 -1.038 1 77.56 74 ASN A O 1
ATOM 582 N N . GLU A 1 75 ? -10.086 19.719 -2.045 1 64.38 75 GLU A N 1
ATOM 583 C CA . GLU A 1 75 ? -9.195 20.656 -2.73 1 64.38 75 GLU A CA 1
ATOM 584 C C . GLU A 1 75 ? -9.961 21.5 -3.756 1 64.38 75 GLU A C 1
ATOM 586 O O . GLU A 1 75 ? -9.688 22.688 -3.92 1 64.38 75 GLU A O 1
ATOM 591 N N . LEU A 1 76 ? -10.781 20.703 -4.832 1 53.78 76 LEU A N 1
ATOM 592 C CA . LEU A 1 76 ? -11.445 21.328 -5.965 1 53.78 76 LEU A CA 1
ATOM 593 C C . LEU A 1 76 ? -12.609 22.203 -5.496 1 53.78 76 LEU A C 1
ATOM 595 O O . LEU A 1 76 ? -13.289 22.828 -6.312 1 53.78 76 LEU A O 1
ATOM 599 N N . VAL A 1 77 ? -13.117 21.953 -4.371 1 46.72 77 VAL A N 1
ATOM 600 C CA . VAL A 1 77 ? -14.359 22.719 -4.301 1 46.72 77 VAL A CA 1
ATOM 601 C C . VAL A 1 77 ? -14.07 24.188 -4.633 1 46.72 77 VAL A C 1
ATOM 603 O O . VAL A 1 77 ? -12.938 24.641 -4.523 1 46.72 77 VAL A O 1
ATOM 606 N N . SER A 1 78 ? -15.305 25.172 -4.289 1 44.44 78 SER A N 1
ATOM 607 C CA . SER A 1 78 ? -15.836 26.391 -4.879 1 44.44 78 SER A CA 1
ATOM 608 C C . SER A 1 78 ? -14.914 27.578 -4.621 1 44.44 78 SER A C 1
ATOM 610 O O . SER A 1 78 ? -14.141 27.578 -3.66 1 44.44 78 SER A O 1
ATOM 612 N N . ARG A 1 79 ? -14.867 28.594 -5.516 1 45.62 79 ARG A N 1
ATOM 613 C CA . ARG A 1 79 ? -14.344 29.953 -5.594 1 45.62 79 ARG A CA 1
ATOM 614 C C . ARG A 1 79 ? -14.211 30.562 -4.203 1 45.62 79 ARG A C 1
ATOM 616 O O . ARG A 1 79 ? -13.211 31.219 -3.9 1 45.62 79 ARG A O 1
ATOM 623 N N . ASP A 1 80 ? -15.258 30.766 -3.656 1 45.31 80 ASP A N 1
ATOM 624 C CA . ASP A 1 80 ? -15.297 31.797 -2.615 1 45.31 80 ASP A CA 1
ATOM 625 C C . ASP A 1 80 ? -14.742 31.25 -1.298 1 45.31 80 ASP A C 1
ATOM 627 O O . ASP A 1 80 ? -13.961 31.938 -0.626 1 45.31 80 ASP A O 1
ATOM 631 N N . ASN A 1 81 ? -15.281 30.094 -0.665 1 48.31 81 ASN A N 1
ATOM 632 C CA . ASN A 1 81 ? -15.117 29.75 0.745 1 48.31 81 ASN A CA 1
ATOM 633 C C . ASN A 1 81 ? -14.086 28.641 0.938 1 48.31 81 ASN A C 1
ATOM 635 O O . ASN A 1 81 ? -13.375 28.625 1.943 1 48.31 81 ASN A O 1
ATOM 639 N N . ASP A 1 82 ? -13.664 27.688 -0.152 1 55.28 82 ASP A N 1
ATOM 640 C CA . ASP A 1 82 ? -13.047 26.391 0.079 1 55.28 82 ASP A CA 1
ATOM 641 C C . ASP A 1 82 ? -11.531 26.469 -0.083 1 55.28 82 ASP A C 1
ATOM 643 O O . ASP A 1 82 ? -10.789 25.766 0.601 1 55.28 82 ASP A O 1
ATOM 647 N N . GLU A 1 83 ? -11.109 27.328 -0.725 1 62.94 83 GLU A N 1
ATOM 648 C CA . GLU A 1 83 ? -9.664 27.453 -0.907 1 62.94 83 GLU A CA 1
ATOM 649 C C . GLU A 1 83 ? -8.977 27.859 0.395 1 62.94 83 GLU A C 1
ATOM 651 O O . GLU A 1 83 ? -7.871 27.391 0.685 1 62.94 83 GLU A O 1
ATOM 656 N N . GLY A 1 84 ? -9.758 28.484 1.233 1 83.81 84 GLY A N 1
ATOM 657 C CA . GLY A 1 84 ? -9.234 28.875 2.533 1 83.81 84 GLY A CA 1
ATOM 658 C C . GLY A 1 84 ? -9.062 27.703 3.482 1 83.81 84 GLY A C 1
ATOM 659 O O . GLY A 1 84 ? -8.031 27.578 4.148 1 83.81 84 GLY A O 1
ATOM 660 N N . ASP A 1 85 ? -10.039 26.812 3.383 1 88.5 85 ASP A N 1
ATOM 661 C CA . ASP A 1 85 ? -10 25.672 4.297 1 88.5 85 ASP A CA 1
ATOM 662 C C . ASP A 1 85 ? -8.867 24.719 3.934 1 88.5 85 ASP A C 1
ATOM 664 O O . ASP A 1 85 ? -8.18 24.188 4.812 1 88.5 85 ASP A O 1
ATOM 668 N N . TYR A 1 86 ? -8.727 24.531 2.639 1 92.5 86 TYR A N 1
ATOM 669 C CA . TYR A 1 86 ? -7.672 23.625 2.197 1 92.5 86 TYR A CA 1
ATOM 670 C C . TYR A 1 86 ? -6.293 24.188 2.512 1 92.5 86 TYR A C 1
ATOM 672 O O . TYR A 1 86 ? -5.387 23.453 2.91 1 92.5 86 TYR A O 1
ATOM 680 N N . GLN A 1 87 ? -6.188 25.438 2.287 1 92.75 87 GLN A N 1
ATOM 681 C CA . GLN A 1 87 ? -4.91 26.062 2.6 1 92.75 87 GLN A CA 1
ATOM 682 C C . GLN A 1 87 ? -4.602 25.969 4.09 1 92.75 87 GLN A C 1
ATOM 684 O O . GLN A 1 87 ? -3.451 25.75 4.477 1 92.75 87 GLN A O 1
ATOM 689 N N . ARG A 1 88 ? -5.559 26.219 4.906 1 92.69 88 ARG A N 1
ATOM 690 C CA . ARG A 1 88 ? -5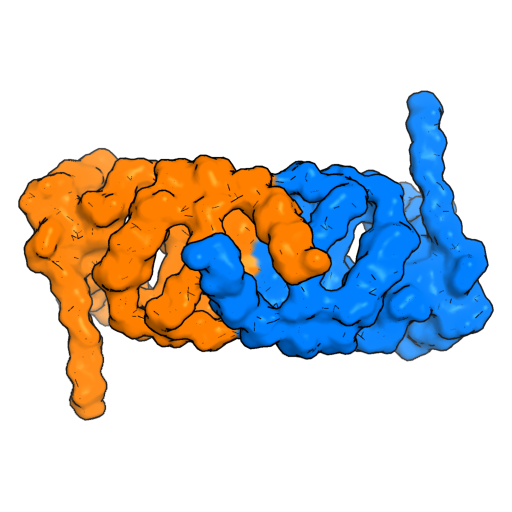.379 26.062 6.348 1 92.69 88 ARG A CA 1
ATOM 691 C C . ARG A 1 88 ? -5.008 24.625 6.707 1 92.69 88 ARG A C 1
ATOM 693 O O . ARG A 1 88 ? -4.129 24.391 7.539 1 92.69 88 ARG A O 1
ATOM 700 N N . TYR A 1 89 ? -5.719 23.812 6.094 1 94.94 89 TYR A N 1
ATOM 701 C CA . TYR A 1 89 ? -5.398 22.391 6.23 1 94.94 89 TYR A CA 1
ATOM 702 C C . TYR A 1 89 ? -3.939 22.125 5.887 1 94.94 89 TYR A C 1
ATOM 704 O O . TYR A 1 89 ? -3.229 21.469 6.641 1 94.94 89 TYR A O 1
ATOM 712 N N . ARG A 1 90 ? -3.467 22.594 4.781 1 96.06 90 ARG A N 1
ATOM 713 C CA . ARG A 1 90 ? -2.086 22.391 4.352 1 96.06 90 ARG A CA 1
ATOM 714 C C . ARG A 1 90 ? -1.109 22.953 5.383 1 96.06 90 ARG A C 1
ATOM 716 O O . ARG A 1 90 ? -0.138 22.281 5.75 1 96.06 90 ARG A O 1
ATOM 723 N N . TYR A 1 91 ? -1.45 24.172 5.871 1 96.38 91 TYR A N 1
ATOM 724 C CA . TYR A 1 91 ? -0.579 24.797 6.859 1 96.38 91 TYR A CA 1
ATOM 725 C C . TYR A 1 91 ? -0.504 23.953 8.133 1 96.38 91 TYR A C 1
ATOM 727 O O . TYR A 1 91 ? 0.577 23.766 8.695 1 96.38 91 TYR A O 1
ATOM 735 N N . PHE A 1 92 ? -1.595 23.5 8.57 1 97.19 92 PHE A N 1
ATOM 736 C CA . PHE A 1 92 ? -1.661 22.719 9.797 1 97.19 92 PHE A CA 1
ATOM 737 C C . PHE A 1 92 ? -0.854 21.438 9.656 1 97.19 92 PHE A C 1
ATOM 739 O O . PHE A 1 92 ? -0.068 21.094 10.547 1 97.19 92 PHE A O 1
ATOM 746 N N . VAL A 1 93 ? -0.993 20.734 8.578 1 98 93 VAL A N 1
ATOM 747 C CA . VAL A 1 93 ? -0.269 19.5 8.32 1 98 93 VAL A CA 1
ATOM 748 C C . VAL A 1 93 ? 1.232 19.766 8.289 1 98 93 VAL A C 1
ATOM 750 O O . VAL A 1 93 ? 2.018 19.047 8.906 1 98 93 VAL A O 1
ATOM 753 N N . LEU A 1 94 ? 1.594 20.844 7.641 1 98.06 94 LEU A N 1
ATOM 754 C CA . LEU A 1 94 ? 3.006 21.156 7.461 1 98.06 94 LEU A CA 1
ATOM 755 C C . LEU A 1 94 ? 3.648 21.562 8.789 1 98.06 94 LEU A C 1
ATOM 757 O O . LEU A 1 94 ? 4.84 21.328 8.992 1 98.06 94 LEU A O 1
ATOM 761 N N . HIS A 1 95 ? 2.877 22.094 9.594 1 97.62 95 HIS A N 1
ATOM 762 C CA . HIS A 1 95 ? 3.387 22.453 10.914 1 97.62 95 HIS A CA 1
ATOM 763 C C . HIS A 1 95 ? 3.748 21.203 11.711 1 97.62 95 HIS A C 1
ATOM 765 O O . HIS A 1 95 ? 4.754 21.188 12.422 1 97.62 95 HIS A O 1
ATOM 771 N N . LYS A 1 96 ? 2.918 20.234 11.57 1 97.69 96 LYS A N 1
ATOM 772 C CA . LYS A 1 96 ? 3.127 18.984 12.305 1 97.69 96 LYS A CA 1
ATOM 773 C C . LYS A 1 96 ? 4.191 18.125 11.633 1 97.69 96 LYS A C 1
ATOM 775 O O . LYS A 1 96 ? 5.008 17.5 12.312 1 97.69 96 LYS A O 1
ATOM 780 N N . LEU A 1 97 ? 4.172 18.062 10.359 1 98.25 97 LEU A N 1
ATOM 781 C CA . LEU A 1 97 ? 5.098 17.297 9.539 1 98.25 97 LEU A CA 1
ATOM 782 C C . LEU A 1 97 ? 5.973 18.219 8.695 1 98.25 97 LEU A C 1
ATOM 784 O O . LEU A 1 97 ? 5.652 18.484 7.535 1 98.25 97 LEU A O 1
ATOM 788 N N . ASN A 1 98 ? 7.082 18.516 9.109 1 96.12 98 ASN A N 1
ATOM 789 C CA . ASN A 1 98 ? 7.84 19.625 8.531 1 96.12 98 ASN A CA 1
ATOM 790 C C . ASN A 1 98 ? 8.859 19.141 7.504 1 96.12 98 ASN A C 1
ATOM 792 O O . ASN A 1 98 ? 9.547 19.938 6.879 1 96.12 98 ASN A O 1
ATOM 796 N N . LYS A 1 99 ? 8.906 17.875 7.18 1 97.56 99 LYS A N 1
ATOM 797 C CA . LYS A 1 99 ? 9.836 17.359 6.184 1 97.56 99 LYS A CA 1
ATOM 798 C C . LYS A 1 99 ? 9.117 17.062 4.867 1 97.56 99 LYS A C 1
ATOM 800 O O . LYS A 1 99 ? 9.75 16.656 3.891 1 97.56 99 LYS A O 1
ATOM 805 N N . LEU A 1 100 ? 7.883 17.344 4.832 1 98.62 100 LEU A N 1
ATOM 806 C CA . LEU A 1 100 ? 7.105 17.016 3.643 1 98.62 100 LEU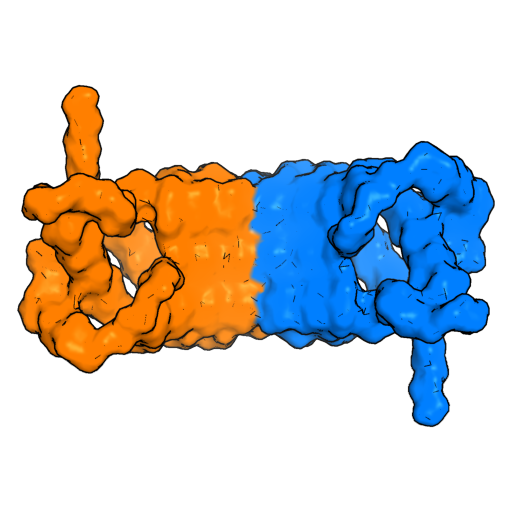 A CA 1
ATOM 807 C C . LEU A 1 100 ? 7.57 17.844 2.447 1 98.62 100 LEU A C 1
ATOM 809 O O . LEU A 1 100 ? 7.84 19.047 2.584 1 98.62 100 LEU A O 1
ATOM 813 N N . LYS A 1 101 ? 7.637 17.172 1.342 1 98.5 101 LYS A N 1
ATOM 814 C CA . LYS A 1 101 ? 7.918 17.844 0.071 1 98.5 101 LYS A CA 1
ATOM 815 C C . LYS A 1 101 ? 6.648 17.969 -0.769 1 98.5 101 LYS A C 1
ATOM 817 O O . LYS A 1 101 ? 6.535 18.891 -1.587 1 98.5 101 LYS A O 1
ATOM 822 N N . PHE A 1 102 ? 5.738 17.016 -0.583 1 98.5 102 PHE A N 1
ATOM 823 C CA . PHE A 1 102 ? 4.453 17.016 -1.27 1 98.5 102 PHE A CA 1
ATOM 824 C C . PHE A 1 102 ? 3.322 16.672 -0.303 1 98.5 102 PHE A C 1
ATOM 826 O O . PHE A 1 102 ? 3.471 15.797 0.55 1 98.5 102 PHE A O 1
ATOM 833 N N . LEU A 1 103 ? 2.287 17.406 -0.464 1 98.12 103 LEU A N 1
ATOM 834 C CA . LEU A 1 103 ? 1.023 17.078 0.185 1 98.12 103 LEU A CA 1
ATOM 835 C C . LEU A 1 103 ? -0.098 16.953 -0.841 1 98.12 103 LEU A C 1
ATOM 837 O O . LEU A 1 103 ? -0.308 17.859 -1.65 1 98.12 103 LEU A O 1
ATOM 841 N N . ASP A 1 104 ? -0.655 15.758 -0.856 1 97.06 104 ASP A N 1
ATOM 842 C CA . ASP A 1 104 ? -1.684 15.445 -1.845 1 97.06 104 ASP A CA 1
ATOM 843 C C . ASP A 1 104 ? -1.136 15.578 -3.266 1 97.06 104 ASP A C 1
ATOM 845 O O . ASP A 1 104 ? -0.164 14.906 -3.625 1 97.06 104 ASP A O 1
ATOM 849 N N . THR A 1 105 ? -1.614 16.438 -4.027 1 94.12 105 THR A N 1
ATOM 850 C CA . THR A 1 105 ? -1.194 16.5 -5.426 1 94.12 105 THR A CA 1
ATOM 851 C C . THR A 1 105 ? -0.295 17.703 -5.664 1 94.12 105 THR A C 1
ATOM 853 O O . THR A 1 105 ? 0.096 17.984 -6.801 1 94.12 105 THR A O 1
ATOM 856 N N . ARG A 1 106 ? 0.077 18.266 -4.625 1 95.88 106 ARG A N 1
ATOM 857 C CA . ARG A 1 106 ? 0.787 19.531 -4.836 1 95.88 106 ARG A CA 1
ATOM 858 C C . ARG A 1 106 ? 2.105 19.547 -4.07 1 95.88 106 ARG A C 1
ATOM 860 O O . ARG A 1 106 ? 2.17 19.094 -2.922 1 95.88 106 ARG A O 1
ATOM 867 N N . LYS A 1 107 ? 3.055 20.219 -4.66 1 97.88 107 LYS A N 1
ATOM 868 C CA . LYS A 1 107 ? 4.352 20.453 -4.031 1 97.88 107 LYS A CA 1
ATOM 869 C C . LYS A 1 107 ? 4.254 21.531 -2.959 1 97.88 107 LYS A C 1
ATOM 871 O O . LYS A 1 107 ? 3.443 22.453 -3.072 1 97.88 107 LYS A O 1
ATOM 876 N N . ILE A 1 108 ? 5.066 21.359 -1.973 1 98.12 108 ILE A N 1
ATOM 877 C CA . ILE A 1 108 ? 5.117 22.359 -0.907 1 98.12 108 ILE A CA 1
ATOM 878 C C . ILE A 1 108 ? 6.137 23.438 -1.259 1 98.12 108 ILE A C 1
ATOM 880 O O . ILE A 1 108 ? 7.27 23.141 -1.634 1 98.12 108 ILE A O 1
ATOM 884 N N . THR A 1 109 ? 5.695 24.641 -1.096 1 98.06 109 THR A N 1
ATOM 885 C CA . THR A 1 109 ? 6.586 25.75 -1.421 1 98.06 109 THR A CA 1
ATOM 886 C C . THR A 1 109 ? 7.289 26.266 -0.169 1 98.06 109 THR A C 1
ATOM 888 O O . THR A 1 109 ? 6.883 25.953 0.952 1 98.06 109 THR A O 1
ATOM 891 N N . ARG A 1 110 ? 8.32 27.062 -0.419 1 97.62 110 ARG A N 1
ATOM 892 C CA . ARG A 1 110 ? 9.039 27.688 0.688 1 97.62 110 ARG A CA 1
ATOM 893 C C . ARG A 1 110 ? 8.117 28.609 1.484 1 97.62 110 ARG A C 1
ATOM 895 O O . ARG A 1 110 ? 8.164 28.625 2.717 1 97.62 110 ARG A O 1
ATOM 902 N N . ASN A 1 111 ? 7.316 29.328 0.758 1 97.38 111 ASN A N 1
ATOM 903 C CA . ASN A 1 111 ? 6.375 30.234 1.416 1 97.38 111 ASN A CA 1
ATOM 904 C C . ASN A 1 111 ? 5.398 29.469 2.307 1 97.38 111 ASN A C 1
ATOM 906 O O . ASN A 1 111 ? 5.086 29.906 3.412 1 97.38 111 ASN A O 1
ATOM 910 N N . GLU A 1 112 ? 4.895 28.422 1.892 1 96.94 112 GLU A N 1
ATOM 911 C CA . GLU A 1 112 ? 3.98 27.609 2.678 1 96.94 112 GLU A CA 1
ATOM 912 C C . GLU A 1 112 ? 4.648 27.109 3.955 1 96.94 112 GLU A C 1
ATOM 914 O O . GLU A 1 112 ? 4.016 27.047 5.012 1 96.94 112 GLU A O 1
ATOM 919 N N . ARG A 1 113 ? 5.875 26.734 3.799 1 97.69 113 ARG A N 1
ATOM 920 C CA . ARG A 1 113 ? 6.617 26.266 4.965 1 97.69 113 ARG A CA 1
ATOM 921 C C . ARG A 1 113 ? 6.746 27.375 6.012 1 97.69 113 ARG A C 1
ATOM 923 O O . ARG A 1 113 ? 6.566 27.125 7.203 1 97.69 113 ARG A O 1
ATOM 930 N N . GLU A 1 114 ? 7.059 28.516 5.516 1 97.62 114 GLU A N 1
ATOM 931 C CA . GLU A 1 114 ? 7.207 29.656 6.418 1 97.62 114 GLU A CA 1
ATOM 932 C C . GLU A 1 114 ? 5.887 29.984 7.113 1 97.62 114 GLU A C 1
ATOM 934 O O . GLU A 1 114 ? 5.859 30.234 8.32 1 97.62 114 GLU A O 1
ATOM 939 N N . GLU A 1 115 ? 4.848 29.953 6.348 1 96.38 115 GLU A N 1
ATOM 940 C CA . GLU A 1 115 ? 3.533 30.219 6.918 1 96.38 115 GLU A CA 1
ATOM 941 C C . GLU A 1 115 ? 3.143 29.156 7.938 1 96.38 115 GLU A C 1
ATOM 943 O O . GLU A 1 115 ? 2.576 29.484 8.984 1 96.38 115 GLU A O 1
ATOM 948 N N . ALA A 1 116 ? 3.383 27.969 7.668 1 97 116 ALA A N 1
ATOM 949 C CA . ALA A 1 116 ? 3.078 26.859 8.57 1 97 116 ALA A CA 1
ATOM 950 C C . ALA A 1 116 ? 3.834 27.016 9.891 1 97 116 ALA A C 1
ATOM 952 O O . ALA A 1 116 ? 3.285 26.734 10.961 1 97 116 ALA A O 1
ATOM 953 N N . LEU A 1 117 ? 5.09 27.391 9.758 1 95.69 117 LEU A N 1
ATOM 954 C CA . LEU A 1 117 ? 5.926 27.578 10.938 1 95.69 117 LEU A CA 1
ATOM 955 C C . LEU A 1 117 ? 5.348 28.656 11.844 1 95.69 117 LEU A C 1
ATOM 957 O O . LEU A 1 117 ? 5.379 28.516 13.07 1 95.69 117 LEU A O 1
ATOM 961 N N . VAL A 1 118 ? 4.746 29.672 11.258 1 95 118 VAL A N 1
ATOM 962 C CA . VAL A 1 118 ? 4.301 30.844 12.008 1 95 118 VAL A CA 1
ATOM 963 C C . VAL A 1 118 ? 2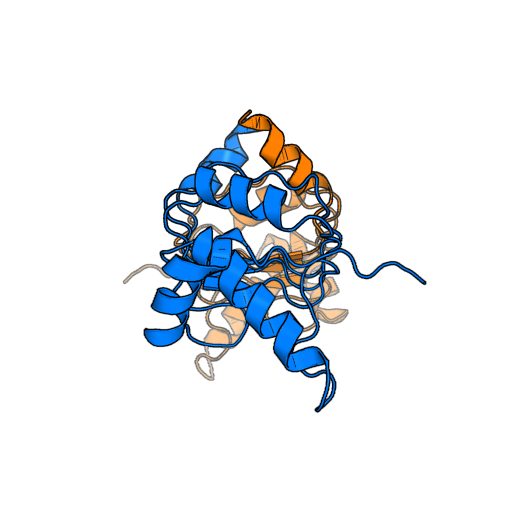.859 30.641 12.469 1 95 118 VAL A C 1
ATOM 965 O O . VAL A 1 118 ? 2.518 30.969 13.609 1 95 118 VAL A O 1
ATOM 968 N N . ARG A 1 119 ? 1.984 30.047 11.641 1 93 119 ARG A N 1
ATOM 969 C CA . ARG A 1 119 ? 0.549 30.078 11.898 1 93 119 ARG A CA 1
ATOM 970 C C . ARG A 1 119 ? -0.034 28.672 11.984 1 93 119 ARG A C 1
ATOM 972 O O . ARG A 1 119 ? -1.184 28.5 12.391 1 93 119 ARG A O 1
ATOM 979 N N . GLY A 1 120 ? 0.664 27.766 11.656 1 93.38 120 GLY A N 1
ATOM 980 C CA . GLY A 1 120 ? 0.109 26.438 11.469 1 93.38 120 GLY A CA 1
ATOM 981 C C . GLY A 1 120 ? -0.521 25.875 12.727 1 93.38 120 GLY A C 1
ATOM 982 O O . GLY A 1 120 ? -1.523 25.156 12.664 1 93.38 120 GLY A O 1
ATOM 983 N N . ALA A 1 121 ? 0.077 26.125 13.859 1 91.62 121 ALA A N 1
ATOM 984 C CA . ALA A 1 121 ? -0.414 25.625 15.133 1 91.62 121 ALA A CA 1
ATOM 985 C C . ALA A 1 121 ? -1.833 26.109 15.414 1 91.62 121 ALA A C 1
ATOM 987 O O . ALA A 1 121 ? -2.588 25.469 16.141 1 91.62 121 ALA A O 1
ATOM 988 N N . PHE A 1 122 ? -2.248 27.172 14.719 1 89.06 122 PHE A N 1
ATOM 989 C CA . PHE A 1 122 ? -3.529 27.812 14.984 1 89.06 122 PHE A CA 1
ATOM 990 C C . PHE A 1 122 ? -4.535 27.5 13.883 1 89.06 122 PHE A C 1
ATOM 992 O O . PHE A 1 122 ? -5.633 28.047 13.859 1 89.06 122 PHE A O 1
ATOM 999 N N . MET A 1 123 ? -4.176 26.672 13.016 1 86.12 123 MET A N 1
ATOM 1000 C CA . MET A 1 123 ? -5.008 26.391 11.852 1 86.12 123 MET A CA 1
ATOM 1001 C C . MET A 1 123 ? -5.645 25 11.953 1 86.12 123 MET A C 1
ATOM 1003 O O . MET A 1 123 ? -5.871 24.344 10.938 1 86.12 123 MET A O 1
ATOM 1007 N N . LYS A 1 124 ? -5.922 24.672 13.086 1 80.88 124 LYS A N 1
ATOM 1008 C CA . LYS A 1 124 ? -6.613 23.406 13.25 1 80.88 124 LYS A CA 1
ATOM 1009 C C . LYS A 1 124 ? -7.926 23.391 12.469 1 80.88 124 LYS A C 1
ATOM 1011 O O . LYS A 1 124 ? -8.695 24.359 12.523 1 80.88 124 LYS A O 1
ATOM 1016 N N . VAL A 1 125 ? -8.055 22.516 11.43 1 65.88 125 VAL A N 1
ATOM 1017 C CA . VAL A 1 125 ? -9.227 22.438 10.562 1 65.88 125 VAL A CA 1
ATOM 1018 C C . VAL A 1 125 ? -10.375 21.766 11.312 1 65.88 125 VAL A C 1
ATOM 1020 O O . VAL A 1 125 ? -10.18 20.719 11.945 1 65.88 125 VAL A O 1
ATOM 1023 N N . VAL A 1 126 ? -11.414 22.562 11.656 1 59.38 126 VAL A N 1
ATOM 1024 C CA . VAL A 1 126 ? -12.578 22.125 12.414 1 59.38 126 VAL A CA 1
ATOM 1025 C C . VAL A 1 126 ? -13.453 21.219 11.547 1 59.38 126 VAL A C 1
ATOM 1027 O O . VAL A 1 126 ? -13.5 21.375 10.328 1 59.38 126 VAL A O 1
ATOM 1030 N N . LYS A 1 127 ? -14 19.969 12.148 1 57.09 127 LYS A N 1
ATOM 1031 C CA . LYS A 1 127 ? -14.992 19.016 11.664 1 57.09 127 LYS A CA 1
ATOM 1032 C C . LYS A 1 127 ? -16.141 19.734 10.961 1 57.09 127 LYS A C 1
ATOM 1034 O O . LYS A 1 127 ? -16.688 20.703 11.477 1 57.09 127 LYS A O 1
ATOM 1039 N N . PRO A 1 128 ? -16.141 19.562 9.633 1 47.22 128 PRO A N 1
ATOM 1040 C CA . PRO A 1 128 ? -17.438 20.109 9.219 1 47.22 128 PRO A CA 1
ATOM 1041 C C . PRO A 1 128 ? -18.594 19.609 10.086 1 47.22 128 PRO A C 1
ATOM 1043 O O . PRO A 1 128 ? -18.594 18.453 10.516 1 47.22 128 PRO A O 1
ATOM 1046 N N . ARG A 1 129 ? -19.141 20.516 10.875 1 38.56 129 ARG A N 1
ATOM 1047 C CA . ARG A 1 129 ? -20.391 20.203 11.578 1 38.56 129 ARG A CA 1
ATOM 1048 C C . ARG A 1 129 ? -21.391 19.547 10.625 1 38.56 129 ARG A C 1
ATOM 1050 O O . ARG A 1 129 ? -21.594 20.031 9.508 1 38.56 129 ARG A O 1
ATOM 1057 N N . MET A 1 130 ? -21.359 18.25 10.602 1 37.69 130 MET A N 1
ATOM 1058 C CA . MET A 1 130 ? -22.578 17.766 9.961 1 37.69 130 MET A CA 1
ATOM 1059 C C . MET A 1 130 ? -23.766 18.656 10.312 1 37.69 130 MET A C 1
ATOM 1061 O O . MET A 1 130 ? -24.047 18.859 11.492 1 37.69 130 MET A O 1
ATOM 1065 N N . ARG A 1 131 ? -24.031 19.656 9.469 1 30.78 131 ARG A N 1
ATOM 1066 C CA . ARG A 1 131 ? -25.406 20.109 9.625 1 30.78 131 ARG A CA 1
ATOM 1067 C C . ARG A 1 131 ? -26.391 18.984 9.367 1 30.78 131 ARG A C 1
ATOM 1069 O O . ARG A 1 131 ? -26.172 18.141 8.5 1 30.78 131 ARG A O 1
ATOM 1076 N N . ARG B 1 1 ? 2.629 -2.404 21.922 1 39.59 1 ARG B N 1
ATOM 1077 C CA . ARG B 1 1 ? 2.68 -1.271 21 1 39.59 1 ARG B CA 1
ATOM 1078 C C . ARG B 1 1 ? 2.896 -1.74 19.562 1 39.59 1 ARG B C 1
ATOM 1080 O O . ARG B 1 1 ? 2.217 -1.277 18.656 1 39.59 1 ARG B O 1
ATOM 1087 N N . SER B 1 2 ? 3.836 -2.67 19.406 1 46.22 2 SER B N 1
ATOM 1088 C CA . SER B 1 2 ? 4.285 -3.217 18.141 1 46.22 2 SER B CA 1
ATOM 1089 C C . SER B 1 2 ? 3.168 -3.986 17.438 1 46.22 2 SER B C 1
ATOM 1091 O O . SER B 1 2 ? 3.006 -3.891 16.219 1 46.22 2 SER B O 1
ATOM 1093 N N . LEU B 1 3 ? 2.4 -4.59 18.391 1 48.66 3 LEU B N 1
ATOM 1094 C CA . LEU B 1 3 ? 1.387 -5.477 17.828 1 48.66 3 LEU B CA 1
ATOM 1095 C C . LEU B 1 3 ? 0.183 -4.684 17.344 1 48.66 3 LEU B C 1
ATOM 1097 O O . LEU B 1 3 ? -0.597 -5.176 16.516 1 48.66 3 LEU B O 1
ATOM 1101 N N . GLU B 1 4 ? 0.068 -3.551 17.719 1 55.94 4 GLU B N 1
ATOM 1102 C CA . GLU B 1 4 ? -1.121 -2.748 17.453 1 55.94 4 GLU B CA 1
ATOM 1103 C C . GLU B 1 4 ? -1.216 -2.381 15.969 1 55.94 4 GLU B C 1
ATOM 1105 O O . GLU B 1 4 ? -2.311 -2.346 15.398 1 55.94 4 GLU B O 1
ATOM 1110 N N . GLY B 1 5 ? -0.13 -2.197 15.328 1 59.5 5 GLY B N 1
ATOM 1111 C CA . GLY B 1 5 ? -0.178 -1.934 13.898 1 59.5 5 GLY B CA 1
ATOM 1112 C C . GLY B 1 5 ? -0.767 -3.08 13.102 1 59.5 5 GLY B C 1
ATOM 1113 O O . GLY B 1 5 ? -1.429 -2.859 12.086 1 59.5 5 GLY B O 1
ATOM 1114 N N . LEU B 1 6 ? -0.746 -4.125 13.773 1 60.66 6 LEU B N 1
ATOM 1115 C CA . LEU B 1 6 ? -1.229 -5.34 13.133 1 60.66 6 LEU B CA 1
ATOM 1116 C C . LEU B 1 6 ? -2.752 -5.344 13.047 1 60.66 6 LEU B C 1
ATOM 1118 O O . LEU B 1 6 ? -3.32 -5.781 12.039 1 60.66 6 LEU B O 1
ATOM 1122 N N . LYS B 1 7 ? -3.316 -4.871 14.062 1 67.19 7 LYS B N 1
ATOM 1123 C CA . LYS B 1 7 ? -4.777 -4.883 14.062 1 67.19 7 LYS B CA 1
ATOM 1124 C C . LYS B 1 7 ? -5.332 -4.039 12.914 1 67.19 7 LYS B C 1
ATOM 1126 O O . LYS B 1 7 ? -6.332 -4.406 12.297 1 67.19 7 LYS B O 1
ATOM 1131 N N . THR B 1 8 ? -4.648 -3.039 12.633 1 73.06 8 THR B N 1
ATOM 1132 C CA . THR B 1 8 ? -5.082 -2.143 11.57 1 73.06 8 THR B CA 1
ATOM 1133 C C . THR B 1 8 ? -5.039 -2.852 10.219 1 73.06 8 THR B C 1
ATOM 1135 O O . THR B 1 8 ? -5.91 -2.639 9.367 1 73.06 8 THR B O 1
ATOM 1138 N N . PHE B 1 9 ? -4.297 -3.826 10.148 1 78.12 9 PHE B N 1
ATOM 1139 C CA . PHE B 1 9 ? -4.086 -4.453 8.852 1 78.12 9 PHE B CA 1
ATOM 1140 C C . PHE B 1 9 ? -5.121 -5.539 8.594 1 78.12 9 PHE B C 1
ATOM 1142 O O . PHE B 1 9 ? -5.41 -5.871 7.445 1 78.12 9 PHE B O 1
ATOM 1149 N N . SER B 1 10 ? -5.828 -5.941 9.617 1 82.12 10 SER B N 1
ATOM 1150 C CA . SER B 1 10 ? -6.723 -7.086 9.477 1 82.12 10 SER B CA 1
ATOM 1151 C C . SER B 1 10 ? -7.906 -6.754 8.57 1 82.12 10 SER B C 1
ATOM 1153 O O . SER B 1 10 ? -8.539 -7.656 8.016 1 82.12 10 SER B O 1
ATOM 1155 N N . CYS B 1 11 ? -8.219 -5.484 8.383 1 87.38 11 CYS B N 1
ATOM 1156 C CA . CYS B 1 11 ? -9.391 -5.141 7.59 1 87.38 11 CYS B CA 1
ATOM 1157 C C . CYS B 1 11 ? -8.984 -4.559 6.242 1 87.38 11 CYS B C 1
ATOM 1159 O O . CYS B 1 11 ? -9.828 -4.066 5.492 1 87.38 11 CYS B O 1
ATOM 1161 N N . LEU B 1 12 ? -7.809 -4.703 5.906 1 92.62 12 LEU B N 1
ATOM 1162 C CA . LEU B 1 12 ? -7.324 -4.105 4.668 1 92.62 12 LEU B CA 1
ATOM 1163 C C . LEU B 1 12 ? -7.941 -4.789 3.455 1 92.62 12 LEU B C 1
ATOM 1165 O O . LEU B 1 12 ? -8.062 -6.016 3.426 1 92.62 12 LEU B O 1
ATOM 1169 N N . GLU B 1 13 ? -8.32 -3.996 2.479 1 96.44 13 GLU B N 1
ATOM 1170 C CA . GLU B 1 13 ? -8.867 -4.512 1.225 1 96.44 13 GLU B CA 1
ATOM 1171 C C . GLU B 1 13 ? -7.844 -4.406 0.096 1 96.44 13 GLU B C 1
ATOM 1173 O O . GLU B 1 13 ? -7.773 -5.277 -0.771 1 96.44 13 GLU B O 1
ATOM 1178 N N . GLU B 1 14 ? -7.215 -3.342 0.008 1 97.25 14 GLU B N 1
ATOM 1179 C CA . GLU B 1 14 ? -6.188 -3.086 -0.998 1 97.25 14 GLU B CA 1
ATOM 1180 C C . GLU B 1 14 ? -4.859 -2.711 -0.348 1 97.25 14 GLU B C 1
ATOM 1182 O O . GLU B 1 14 ? -4.816 -1.851 0.533 1 97.25 14 GLU B O 1
ATOM 1187 N N . LEU B 1 15 ? -3.795 -3.389 -0.787 1 96 15 LEU B N 1
ATOM 1188 C CA . LEU B 1 15 ? -2.453 -3.129 -0.276 1 96 15 LEU B CA 1
ATOM 1189 C C . LEU B 1 15 ? -1.45 -3.006 -1.42 1 96 15 LEU B C 1
ATOM 1191 O O . LEU B 1 15 ? -1.224 -3.967 -2.158 1 96 15 LEU B O 1
ATOM 1195 N N . ILE B 1 16 ? -0.903 -1.832 -1.537 1 96.94 16 ILE B N 1
ATOM 1196 C CA . ILE B 1 16 ? 0.097 -1.595 -2.572 1 96.94 16 ILE B CA 1
ATOM 1197 C C . ILE B 1 16 ? 1.468 -1.398 -1.93 1 96.94 16 ILE B C 1
ATOM 1199 O O . ILE B 1 16 ? 1.673 -0.454 -1.164 1 96.94 16 ILE B O 1
ATOM 1203 N N . LEU B 1 17 ? 2.4 -2.314 -2.232 1 96.38 17 LEU B N 1
ATOM 1204 C CA . LEU B 1 17 ? 3.766 -2.297 -1.716 1 96.38 17 LEU B CA 1
ATOM 1205 C C . LEU B 1 17 ? 4.777 -2.211 -2.854 1 96.38 17 LEU B C 1
ATOM 1207 O O . LEU B 1 17 ? 5.828 -2.855 -2.807 1 96.38 17 LEU B O 1
ATOM 1211 N N . ASP B 1 18 ? 4.469 -1.495 -3.865 1 97 18 ASP B N 1
ATOM 1212 C CA . ASP B 1 18 ? 5.379 -1.337 -4.996 1 97 18 ASP B CA 1
ATOM 1213 C C . ASP B 1 18 ? 6.641 -0.579 -4.582 1 97 18 ASP B C 1
ATOM 1215 O O . ASP B 1 18 ? 6.609 0.223 -3.646 1 97 18 ASP B O 1
ATOM 1219 N N . ASN B 1 19 ? 7.809 -0.839 -5.309 1 96.38 19 ASN B N 1
ATOM 1220 C CA . ASN B 1 19 ? 9.039 -0.061 -5.207 1 96.38 19 ASN B CA 1
ATOM 1221 C C . ASN B 1 19 ? 9.562 -0.021 -3.775 1 96.38 19 ASN B C 1
ATOM 1223 O O . ASN B 1 19 ? 9.812 1.056 -3.232 1 96.38 19 ASN B O 1
ATOM 1227 N N . ASN B 1 20 ? 9.766 -1.232 -3.088 1 95.31 20 ASN B N 1
ATOM 1228 C CA . ASN B 1 20 ? 10.203 -1.278 -1.699 1 95.31 20 ASN B CA 1
ATOM 1229 C C . ASN B 1 20 ? 11.406 -2.205 -1.523 1 95.31 20 ASN B C 1
ATOM 1231 O O . ASN B 1 20 ? 11.789 -2.529 -0.396 1 95.31 20 ASN B O 1
ATOM 1235 N N . LEU B 1 21 ? 11.984 -2.756 -2.576 1 93.56 21 LEU B N 1
ATOM 1236 C CA . LEU B 1 21 ? 13.141 -3.648 -2.555 1 93.56 21 LEU B CA 1
ATOM 1237 C C . LEU B 1 21 ? 12.82 -4.934 -1.801 1 93.56 21 LEU B C 1
ATOM 1239 O O . LEU B 1 21 ? 13.695 -5.52 -1.162 1 93.56 21 LEU B O 1
ATOM 1243 N N . LEU B 1 22 ? 11.602 -5.352 -1.747 1 94.12 22 LEU B N 1
ATOM 1244 C CA . LEU B 1 22 ? 11.18 -6.57 -1.067 1 94.12 22 LEU B CA 1
ATOM 1245 C C . LEU B 1 22 ? 11.734 -7.805 -1.773 1 94.12 22 LEU B C 1
ATOM 1247 O O . LEU B 1 22 ? 11.758 -7.863 -3.004 1 94.12 22 LEU B O 1
ATOM 1251 N N . GLY B 1 23 ? 12.141 -8.734 -0.965 1 93.62 23 GLY B N 1
ATOM 1252 C CA . GLY B 1 23 ? 12.664 -9.977 -1.505 1 93.62 23 GLY B CA 1
ATOM 1253 C C . GLY B 1 23 ? 11.891 -11.203 -1.06 1 93.62 23 GLY B C 1
ATOM 1254 O O . GLY B 1 23 ? 10.688 -11.125 -0.817 1 93.62 23 GLY B O 1
ATOM 1255 N N . ASN B 1 24 ? 12.578 -12.305 -0.979 1 93.25 24 ASN B N 1
ATOM 1256 C CA . ASN B 1 24 ? 11.945 -13.594 -0.725 1 93.25 24 ASN B CA 1
ATOM 1257 C C . ASN B 1 24 ? 11.586 -13.766 0.749 1 93.25 24 ASN B C 1
ATOM 1259 O O . ASN B 1 24 ? 10.891 -14.711 1.118 1 93.25 24 ASN B O 1
ATOM 1263 N N . ASP B 1 25 ? 12.039 -12.875 1.516 1 90 25 ASP B N 1
ATOM 1264 C CA . ASP B 1 25 ? 11.766 -12.953 2.947 1 90 25 ASP B CA 1
ATOM 1265 C C . ASP B 1 25 ? 10.484 -12.203 3.301 1 90 25 ASP B C 1
ATOM 1267 O O . ASP B 1 25 ? 10.148 -12.055 4.48 1 90 25 ASP B O 1
ATOM 1271 N N . LEU B 1 26 ? 9.82 -11.797 2.242 1 91.19 26 LEU B N 1
ATOM 1272 C CA . LEU B 1 26 ? 8.562 -11.117 2.492 1 91.19 26 LEU B CA 1
ATOM 1273 C C . LEU B 1 26 ? 7.621 -11.984 3.318 1 91.19 26 LEU B C 1
ATOM 1275 O O . LEU B 1 26 ? 7.344 -13.133 2.949 1 91.19 26 LEU B O 1
ATOM 1279 N N . LEU B 1 27 ? 7.164 -11.438 4.418 1 89.62 27 LEU B N 1
ATOM 1280 C CA . LEU B 1 27 ? 6.145 -12.055 5.254 1 89.62 27 LEU B CA 1
ATOM 1281 C C . LEU B 1 27 ? 5.012 -11.078 5.547 1 89.62 27 LEU B C 1
ATOM 1283 O O . LEU B 1 27 ? 5.25 -9.984 6.062 1 89.62 27 LEU B O 1
ATOM 1287 N N . LEU B 1 28 ? 3.857 -11.445 5.164 1 90.75 28 LEU B N 1
ATOM 1288 C CA . LEU B 1 28 ? 2.666 -10.656 5.473 1 90.75 28 LEU B CA 1
ATOM 1289 C C . LEU B 1 28 ? 1.861 -11.312 6.594 1 90.75 28 LEU B C 1
ATOM 1291 O O . LEU B 1 28 ? 1.848 -12.531 6.723 1 90.75 28 LEU B O 1
ATOM 1295 N N . PRO B 1 29 ? 1.314 -10.445 7.422 1 87.69 29 PRO B N 1
ATOM 1296 C CA . PRO B 1 29 ? 0.317 -11.031 8.32 1 87.69 29 PRO B CA 1
ATOM 1297 C C . PRO B 1 29 ? -0.908 -11.562 7.574 1 87.69 29 PRO B C 1
ATOM 1299 O O . PRO B 1 29 ? -1.043 -11.344 6.367 1 87.69 29 PRO B O 1
ATOM 1302 N N . ARG B 1 30 ? -1.735 -12.352 8.375 1 91.5 30 ARG B N 1
ATOM 1303 C CA . ARG B 1 30 ? -2.992 -12.766 7.766 1 91.5 30 ARG B CA 1
ATOM 1304 C C . ARG B 1 30 ? -3.881 -11.562 7.465 1 91.5 30 ARG B C 1
ATOM 1306 O O . ARG B 1 30 ? -4.117 -10.727 8.336 1 91.5 30 ARG B O 1
ATOM 1313 N N . LEU B 1 31 ? -4.312 -11.477 6.25 1 93.25 31 LEU B N 1
ATOM 1314 C CA . LEU B 1 31 ? -5.199 -10.422 5.766 1 93.25 31 LEU B CA 1
ATOM 1315 C C . LEU B 1 31 ? -6.422 -11.016 5.074 1 93.25 31 LEU B C 1
ATOM 1317 O O . LEU B 1 31 ? -6.48 -11.07 3.844 1 93.25 31 LEU B O 1
ATOM 1321 N N . PRO B 1 32 ? -7.398 -11.344 5.875 1 94.12 32 PRO B N 1
ATOM 1322 C CA . PRO B 1 32 ? -8.5 -12.156 5.355 1 94.12 32 PRO B CA 1
ATOM 1323 C C . PRO B 1 32 ? -9.352 -11.414 4.328 1 94.12 32 PRO B C 1
ATOM 1325 O O . PRO B 1 32 ? -10.016 -12.039 3.502 1 94.12 32 PRO B O 1
ATOM 1328 N N . HIS B 1 33 ? -9.297 -10.055 4.332 1 95.38 33 HIS B N 1
ATOM 1329 C CA . HIS B 1 33 ? -10.172 -9.289 3.449 1 95.38 33 HIS B CA 1
ATOM 1330 C C . HIS B 1 33 ? -9.398 -8.68 2.289 1 95.38 33 HIS B C 1
ATOM 1332 O O . HIS B 1 33 ? -9.969 -7.973 1.456 1 95.38 33 HIS B O 1
ATOM 1338 N N . LEU B 1 34 ? -8.188 -8.969 2.197 1 96.06 34 LEU B N 1
ATOM 1339 C CA . LEU B 1 34 ? -7.367 -8.359 1.152 1 96.06 34 LEU B CA 1
ATOM 1340 C C . LEU B 1 34 ? -7.699 -8.953 -0.213 1 96.06 34 LEU B C 1
ATOM 1342 O O . LEU B 1 34 ? -7.477 -10.141 -0.448 1 96.06 34 LEU B O 1
ATOM 1346 N N . HIS B 1 35 ? -8.234 -8.117 -1.018 1 98 35 HIS B N 1
ATOM 1347 C CA . HIS B 1 35 ? -8.578 -8.648 -2.334 1 98 35 HIS B CA 1
ATOM 1348 C C . HIS B 1 35 ? -7.582 -8.172 -3.391 1 98 35 HIS B C 1
ATOM 1350 O O . HIS B 1 35 ? -7.547 -8.703 -4.5 1 98 35 HIS B O 1
ATOM 1356 N N . THR B 1 36 ? -6.844 -7.059 -3.125 1 98.56 36 THR B N 1
ATOM 1357 C CA . THR B 1 36 ? -5.879 -6.52 -4.078 1 98.56 36 THR B CA 1
ATOM 1358 C C . THR B 1 36 ? -4.504 -6.375 -3.432 1 98.56 36 THR B C 1
ATOM 1360 O O . THR B 1 36 ? -4.367 -5.738 -2.383 1 98.56 36 THR B O 1
ATOM 1363 N N . LEU B 1 37 ? -3.463 -6.977 -4.109 1 98.25 37 LEU B N 1
ATOM 1364 C CA . LEU B 1 37 ? -2.072 -6.852 -3.684 1 98.25 37 LEU B CA 1
ATOM 1365 C C . LEU B 1 37 ? -1.165 -6.559 -4.875 1 98.25 37 LEU B C 1
ATOM 1367 O O . LEU B 1 37 ? -1.223 -7.254 -5.891 1 98.25 37 LEU B O 1
ATOM 1371 N N . THR B 1 38 ? -0.401 -5.508 -4.797 1 98.44 38 THR B N 1
ATOM 1372 C CA . THR B 1 38 ? 0.632 -5.273 -5.801 1 98.44 38 THR B CA 1
ATOM 1373 C C . THR B 1 38 ? 2.014 -5.238 -5.156 1 98.44 38 THR B C 1
ATOM 1375 O O . THR B 1 38 ? 2.215 -4.57 -4.141 1 98.44 38 THR B O 1
ATOM 1378 N N . LEU B 1 39 ? 2.879 -5.977 -5.688 1 97.81 39 LEU B N 1
ATOM 1379 C CA . LEU B 1 39 ? 4.273 -6.078 -5.266 1 97.81 39 LEU B CA 1
ATOM 1380 C C . LEU B 1 39 ? 5.211 -5.734 -6.418 1 97.81 39 LEU B C 1
ATOM 1382 O O . LEU B 1 39 ? 6.309 -6.289 -6.516 1 97.81 39 LEU B O 1
ATOM 1386 N N . ASN B 1 40 ? 4.773 -4.816 -7.293 1 97.31 40 ASN B N 1
ATOM 1387 C CA . ASN B 1 40 ? 5.543 -4.492 -8.492 1 97.31 40 ASN B CA 1
ATOM 1388 C C . ASN B 1 40 ? 6.875 -3.84 -8.141 1 97.31 40 ASN B C 1
ATOM 1390 O O . ASN B 1 40 ? 6.977 -3.117 -7.148 1 97.31 40 ASN B O 1
ATOM 1394 N N . LYS B 1 41 ? 7.875 -4.062 -9.07 1 97.25 41 LYS B N 1
ATOM 1395 C CA . LYS B 1 41 ? 9.188 -3.422 -8.977 1 97.25 41 LYS B CA 1
ATOM 1396 C C . LYS B 1 41 ? 9.82 -3.656 -7.609 1 97.25 41 LYS B C 1
ATOM 1398 O O . LYS B 1 41 ? 10.227 -2.705 -6.938 1 97.25 41 LYS B O 1
ATOM 1403 N N . ASN B 1 42 ? 9.898 -4.957 -7.18 1 96.56 42 ASN B N 1
ATOM 1404 C CA . ASN B 1 42 ? 10.633 -5.418 -6.004 1 96.56 42 ASN B CA 1
ATOM 1405 C C . ASN B 1 42 ? 11.727 -6.41 -6.383 1 96.56 42 ASN B C 1
ATOM 1407 O O . ASN B 1 42 ? 12.188 -6.434 -7.527 1 96.56 42 ASN B O 1
ATOM 1411 N N . GLN B 1 43 ? 12.242 -7.117 -5.383 1 96.06 43 GLN B N 1
ATOM 1412 C CA . GLN B 1 43 ? 13.383 -7.988 -5.617 1 96.06 43 GLN B CA 1
ATOM 1413 C C . GLN B 1 43 ? 13.031 -9.445 -5.355 1 96.06 43 GLN B C 1
ATOM 1415 O O . GLN B 1 43 ? 13.828 -10.195 -4.789 1 96.06 43 GLN B O 1
ATOM 1420 N N . ILE B 1 44 ? 11.828 -9.773 -5.758 1 96.06 44 ILE B N 1
ATOM 1421 C CA . ILE B 1 44 ? 11.367 -11.148 -5.57 1 96.06 44 ILE B CA 1
ATOM 1422 C C . ILE B 1 44 ? 11.953 -12.039 -6.656 1 96.06 44 ILE B C 1
ATOM 1424 O O . ILE B 1 44 ? 11.836 -11.75 -7.848 1 96.06 44 ILE B O 1
ATOM 1428 N N . THR B 1 45 ? 12.547 -13.156 -6.16 1 96.12 45 THR B N 1
ATOM 1429 C CA . THR B 1 45 ? 13.18 -14.078 -7.098 1 96.12 45 THR B CA 1
ATOM 1430 C C . THR B 1 45 ? 12.523 -15.453 -7.027 1 96.12 45 THR B C 1
ATOM 1432 O O . THR B 1 45 ? 12.57 -16.219 -7.988 1 96.12 45 THR B O 1
ATOM 1435 N N . GLU B 1 46 ? 11.953 -15.82 -5.906 1 95.75 46 GLU B N 1
ATOM 1436 C CA . GLU B 1 46 ? 11.336 -17.125 -5.699 1 95.75 46 GLU B CA 1
ATOM 1437 C C . GLU B 1 46 ? 9.812 -17.031 -5.746 1 95.75 46 GLU B C 1
ATOM 1439 O O . GLU B 1 46 ? 9.18 -16.672 -4.75 1 95.75 46 GLU B O 1
ATOM 1444 N N . LEU B 1 47 ? 9.281 -17.5 -6.828 1 96.12 47 LEU B N 1
ATOM 1445 C CA . LEU B 1 47 ? 7.852 -17.344 -7.062 1 96.12 47 LEU B CA 1
ATOM 1446 C C . LEU 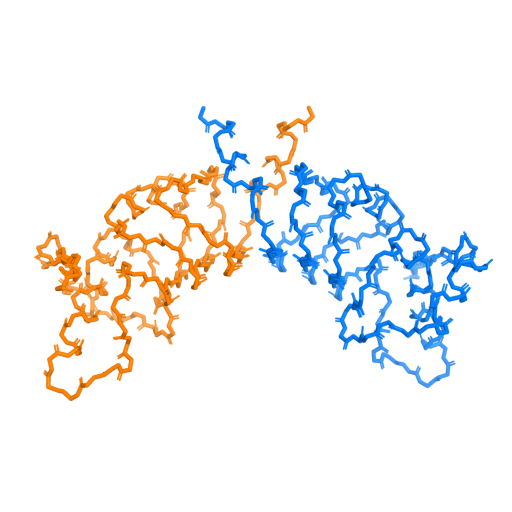B 1 47 ? 7.051 -18.344 -6.246 1 96.12 47 LEU B C 1
ATOM 1448 O O . LEU B 1 47 ? 6.078 -17.984 -5.582 1 96.12 47 LEU B O 1
ATOM 1452 N N . GLU B 1 48 ? 7.469 -19.578 -6.27 1 96.62 48 GLU B N 1
ATOM 1453 C CA . GLU B 1 48 ? 6.688 -20.625 -5.625 1 96.62 48 GLU B CA 1
ATOM 1454 C C . GLU B 1 48 ? 6.52 -20.359 -4.133 1 96.62 48 GLU B C 1
ATOM 1456 O O . GLU B 1 48 ? 5.414 -20.453 -3.6 1 96.62 48 GLU B O 1
ATOM 1461 N N . SER B 1 49 ? 7.586 -20.047 -3.5 1 96.25 49 SER B N 1
ATOM 1462 C CA . SER B 1 49 ? 7.535 -19.766 -2.068 1 96.25 49 SER B CA 1
ATOM 1463 C C . SER B 1 49 ? 6.602 -18.594 -1.769 1 96.25 49 SER B C 1
ATOM 1465 O O . SER B 1 49 ? 5.836 -18.641 -0.803 1 96.25 49 SER B O 1
ATOM 1467 N N . LEU B 1 50 ? 6.688 -17.578 -2.533 1 96.75 50 LEU B N 1
ATOM 1468 C CA . LEU B 1 50 ? 5.797 -16.438 -2.365 1 96.75 50 LEU B CA 1
ATOM 1469 C C . LEU B 1 50 ? 4.336 -16.859 -2.488 1 96.75 50 LEU B C 1
ATOM 1471 O O . LEU B 1 50 ? 3.516 -16.531 -1.629 1 96.75 50 LEU B O 1
ATOM 1475 N N . LEU B 1 51 ? 4.043 -17.594 -3.523 1 97.94 51 LEU B N 1
ATOM 1476 C CA . LEU B 1 51 ? 2.666 -18 -3.791 1 97.94 51 LEU B CA 1
ATOM 1477 C C . LEU B 1 51 ? 2.139 -18.906 -2.68 1 97.94 51 LEU B C 1
ATOM 1479 O O . LEU B 1 51 ? 0.98 -18.781 -2.275 1 97.94 51 LEU B O 1
ATOM 1483 N N . ASP B 1 52 ? 2.988 -19.812 -2.223 1 97.31 52 ASP B N 1
ATOM 1484 C CA . ASP B 1 52 ? 2.59 -20.641 -1.094 1 97.31 52 ASP B CA 1
ATOM 1485 C C . ASP B 1 52 ? 2.238 -19.797 0.123 1 97.31 52 ASP B C 1
ATOM 1487 O O . ASP B 1 52 ? 1.244 -20.047 0.804 1 97.31 52 ASP B O 1
ATOM 1491 N N . HIS B 1 53 ? 3.023 -18.844 0.387 1 96.75 53 HIS B N 1
ATOM 1492 C CA . HIS B 1 53 ? 2.779 -17.922 1.499 1 96.75 53 HIS B CA 1
ATOM 1493 C C . HIS B 1 53 ? 1.47 -17.172 1.31 1 96.75 53 HIS B C 1
ATOM 1495 O O . HIS B 1 53 ? 0.647 -17.109 2.227 1 96.75 53 HIS B O 1
ATOM 1501 N N . LEU B 1 54 ? 1.25 -16.594 0.145 1 97.44 54 LEU B N 1
ATOM 1502 C CA . LEU B 1 54 ? 0.054 -15.805 -0.141 1 97.44 54 LEU B CA 1
ATOM 1503 C C . LEU B 1 54 ? -1.201 -16.656 -0.01 1 97.44 54 LEU B C 1
ATOM 1505 O O . LEU B 1 54 ? -2.223 -16.203 0.505 1 97.44 54 LEU B O 1
ATOM 1509 N N . THR B 1 55 ? -1.122 -17.859 -0.445 1 97.81 55 THR B N 1
ATOM 1510 C CA . THR B 1 55 ? -2.258 -18.766 -0.318 1 97.81 55 THR B CA 1
ATOM 1511 C C . THR B 1 55 ? -2.689 -18.891 1.141 1 97.81 55 THR B C 1
ATOM 1513 O O . THR B 1 55 ? -3.879 -19.016 1.434 1 97.81 55 THR B O 1
ATOM 1516 N N . GLU B 1 56 ? -1.757 -18.812 1.979 1 96.56 56 GLU B N 1
ATOM 1517 C CA . GLU B 1 56 ? -2.018 -19 3.402 1 96.56 56 GLU B CA 1
ATOM 1518 C C . GLU B 1 56 ? -2.586 -17.734 4.035 1 96.56 56 GLU B C 1
ATOM 1520 O O . GLU B 1 56 ? -3.459 -17.797 4.902 1 96.56 56 GLU B O 1
ATOM 1525 N N . VAL B 1 57 ? -2.154 -16.594 3.609 1 93.94 57 VAL B N 1
ATOM 1526 C CA . VAL B 1 57 ? -2.387 -15.438 4.461 1 93.94 57 VAL B CA 1
ATOM 1527 C C . VAL B 1 57 ? -3.367 -14.484 3.781 1 93.94 57 VAL B C 1
ATOM 1529 O O . VAL B 1 57 ? -3.926 -13.594 4.426 1 93.94 57 VAL B O 1
ATOM 1532 N N . VAL B 1 58 ? -3.555 -14.602 2.52 1 96.19 58 VAL B N 1
ATOM 1533 C CA . VAL B 1 58 ? -4.484 -13.711 1.837 1 96.19 58 VAL B CA 1
ATOM 1534 C C . VAL B 1 58 ? -5.496 -14.539 1.041 1 96.19 58 VAL B C 1
ATOM 1536 O O . VAL B 1 58 ? -5.539 -14.461 -0.189 1 96.19 58 VAL B O 1
ATOM 1539 N N . PRO B 1 59 ? -6.391 -15.172 1.759 1 97.06 59 PRO B N 1
ATOM 1540 C CA . PRO B 1 59 ? -7.324 -16.109 1.133 1 97.06 59 PRO B CA 1
ATOM 1541 C C . PRO B 1 59 ? -8.32 -15.422 0.203 1 97.06 59 PRO B C 1
ATOM 1543 O O . PRO B 1 59 ? -8.93 -16.078 -0.648 1 97.06 59 PRO B O 1
ATOM 1546 N N . SER B 1 60 ? -8.523 -14.117 0.255 1 97.62 60 SER B N 1
ATOM 1547 C CA . SER B 1 60 ? -9.531 -13.422 -0.533 1 97.62 60 SER B CA 1
ATOM 1548 C C . SER B 1 60 ? -8.898 -12.711 -1.727 1 97.62 60 SER B C 1
ATOM 1550 O O . SER B 1 60 ? -9.57 -11.945 -2.424 1 97.62 60 SER B O 1
ATOM 1552 N N . LEU B 1 61 ? -7.719 -12.969 -2.057 1 98.62 61 LEU B N 1
ATOM 1553 C CA . LEU B 1 61 ? -6.977 -12.242 -3.08 1 98.62 61 LEU B CA 1
ATOM 1554 C C . LEU B 1 61 ? -7.578 -12.477 -4.461 1 98.62 61 LEU B C 1
ATOM 1556 O O . LEU B 1 61 ? -7.789 -13.625 -4.863 1 98.62 61 LEU B O 1
ATOM 1560 N N . GLU B 1 62 ? -7.848 -11.352 -5.156 1 98.75 62 GLU B N 1
ATOM 1561 C CA . GLU B 1 62 ? -8.438 -11.414 -6.492 1 98.75 62 GLU B CA 1
ATOM 1562 C C . GLU B 1 62 ? -7.566 -10.695 -7.516 1 98.75 62 GLU B C 1
ATOM 1564 O O . GLU B 1 62 ? -7.668 -10.953 -8.719 1 98.75 62 GLU B O 1
ATOM 1569 N N . TYR B 1 63 ? -6.812 -9.758 -7.086 1 98.81 63 TYR B N 1
ATOM 1570 C CA . TYR B 1 63 ? -5.93 -8.961 -7.93 1 98.81 63 TYR B CA 1
ATOM 1571 C C . TYR B 1 63 ? -4.496 -9.016 -7.422 1 98.81 63 TYR B C 1
ATOM 1573 O O . TYR B 1 63 ? -4.215 -8.633 -6.285 1 98.81 63 TYR B O 1
ATOM 1581 N N . LEU B 1 64 ? -3.607 -9.547 -8.305 1 98.81 64 LEU B N 1
ATOM 1582 C CA . LEU B 1 64 ? -2.193 -9.633 -7.957 1 98.81 64 LEU B CA 1
ATOM 1583 C C . LEU B 1 64 ? -1.326 -9.062 -9.078 1 98.81 64 LEU B C 1
ATOM 1585 O O . LEU B 1 64 ? -1.583 -9.312 -10.258 1 98.81 64 LEU B O 1
ATOM 1589 N N . SER B 1 65 ? -0.368 -8.312 -8.727 1 98.38 65 SER B N 1
ATOM 1590 C CA . SER B 1 65 ? 0.608 -7.852 -9.711 1 98.38 65 SER B CA 1
ATOM 1591 C C . SER B 1 65 ? 2.033 -8.023 -9.195 1 98.38 65 SER B C 1
ATOM 1593 O O . SER B 1 65 ? 2.344 -7.637 -8.07 1 98.38 65 SER B O 1
ATOM 1595 N N . LEU B 1 66 ? 2.887 -8.594 -9.992 1 97.81 66 LEU B N 1
ATOM 1596 C CA . LEU B 1 66 ? 4.277 -8.867 -9.641 1 97.81 66 LEU B CA 1
ATOM 1597 C C . LEU B 1 66 ? 5.223 -8.305 -10.703 1 97.81 66 LEU B C 1
ATOM 1599 O O . LEU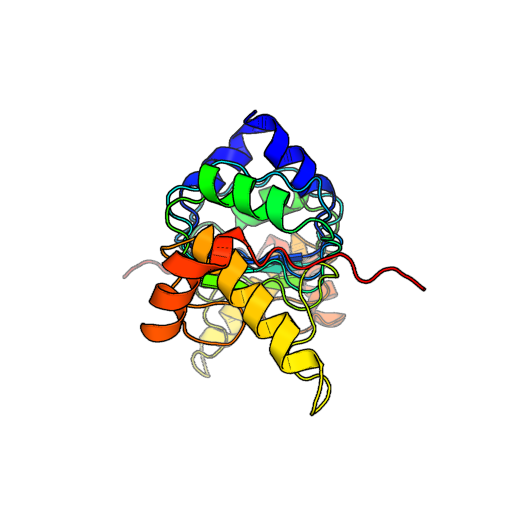 B 1 66 ? 6.398 -8.672 -10.742 1 97.81 66 LEU B O 1
ATOM 1603 N N . LEU B 1 67 ? 4.754 -7.383 -11.492 1 97 67 LEU B N 1
ATOM 1604 C CA . LEU B 1 67 ? 5.531 -6.84 -12.602 1 97 67 LEU B CA 1
ATOM 1605 C C . LEU B 1 67 ? 6.82 -6.203 -12.094 1 97 67 LEU B C 1
ATOM 1607 O O . LEU B 1 67 ? 6.828 -5.559 -11.047 1 97 67 LEU B O 1
ATOM 1611 N N . GLY B 1 68 ? 7.902 -6.445 -12.898 1 96.06 68 GLY B N 1
ATOM 1612 C CA . GLY B 1 68 ? 9.172 -5.809 -12.578 1 96.06 68 GLY B CA 1
ATOM 1613 C C . GLY B 1 68 ? 9.992 -6.586 -11.57 1 96.06 68 GLY B C 1
ATOM 1614 O O . GLY B 1 68 ? 11.039 -6.117 -11.117 1 96.06 68 GLY B O 1
ATOM 1615 N N . ASN B 1 69 ? 9.562 -7.762 -11.133 1 95.94 69 ASN B N 1
ATOM 1616 C CA . ASN B 1 69 ? 10.359 -8.672 -10.312 1 95.94 69 ASN B CA 1
ATOM 1617 C C . ASN B 1 69 ? 11.117 -9.68 -11.172 1 95.94 69 ASN B C 1
ATOM 1619 O O . ASN B 1 69 ? 10.695 -9.992 -12.289 1 95.94 69 ASN B O 1
ATOM 1623 N N . ILE B 1 70 ? 12.156 -10.141 -10.617 1 93.62 70 ILE B N 1
ATOM 1624 C CA . ILE B 1 70 ? 12.914 -11.172 -11.328 1 93.62 70 ILE B CA 1
ATOM 1625 C C . ILE B 1 70 ? 12.047 -12.414 -11.508 1 93.62 70 ILE B C 1
ATOM 1627 O O . ILE B 1 70 ? 12.125 -13.086 -12.547 1 93.62 70 ILE B O 1
ATOM 1631 N N . ALA B 1 71 ? 11.242 -12.711 -10.555 1 94.31 71 ALA B N 1
ATOM 1632 C CA . ALA B 1 71 ? 10.391 -13.898 -10.555 1 94.31 71 ALA B CA 1
ATOM 1633 C C . ALA B 1 71 ? 9.312 -13.797 -11.633 1 94.31 71 ALA B C 1
ATOM 1635 O O . ALA B 1 71 ? 8.664 -14.797 -11.961 1 94.31 71 ALA B O 1
ATOM 1636 N N . CYS B 1 72 ? 9.039 -12.625 -12.133 1 93.5 72 CYS B N 1
ATOM 1637 C CA . CYS B 1 72 ? 8.016 -12.406 -13.148 1 93.5 72 CYS B CA 1
ATOM 1638 C C . CYS B 1 72 ? 8.648 -12.109 -14.508 1 93.5 72 CYS B C 1
ATOM 1640 O O . CYS B 1 72 ? 9.312 -11.086 -14.68 1 93.5 72 CYS B O 1
ATOM 1642 N N . PRO B 1 73 ? 8.375 -13.016 -15.43 1 88.38 73 PRO B N 1
ATOM 1643 C CA . PRO B 1 73 ? 8.898 -12.758 -16.766 1 88.38 73 PRO B CA 1
ATOM 1644 C C . PRO B 1 73 ? 8.289 -11.508 -17.406 1 88.38 73 PRO B C 1
ATOM 1646 O O . PRO B 1 73 ? 7.18 -11.102 -17.047 1 88.38 73 PRO B O 1
ATOM 1649 N N . ASN B 1 74 ? 9.102 -10.727 -18.219 1 77.94 74 ASN B N 1
ATOM 1650 C CA . ASN B 1 74 ? 8.617 -9.547 -18.922 1 77.94 74 ASN B CA 1
ATOM 1651 C C . ASN B 1 74 ? 7.453 -9.875 -19.859 1 77.94 74 ASN B C 1
ATOM 1653 O O . ASN B 1 74 ? 7.5 -10.875 -20.578 1 77.94 74 ASN B O 1
ATOM 1657 N N . GLU B 1 75 ? 6.391 -9.188 -19.547 1 63.94 75 GLU B N 1
ATOM 1658 C CA . GLU B 1 75 ? 5.199 -9.391 -20.359 1 63.94 75 GLU B CA 1
ATOM 1659 C C . GLU B 1 75 ? 5.477 -9.047 -21.828 1 63.94 75 GLU B C 1
ATOM 1661 O O . GLU B 1 75 ? 4.984 -9.727 -22.734 1 63.94 75 GLU B O 1
ATOM 1666 N N . LEU B 1 76 ? 6.023 -7.578 -22.141 1 53.69 76 LEU B N 1
ATOM 1667 C CA . LEU B 1 76 ? 6.191 -7.059 -23.484 1 53.69 76 LEU B CA 1
ATOM 1668 C C . LEU B 1 76 ? 7.324 -7.781 -24.203 1 53.69 76 LEU B C 1
ATOM 1670 O O . LEU B 1 76 ? 7.633 -7.465 -25.359 1 53.69 76 LEU B O 1
ATOM 1674 N N . VAL B 1 77 ? 8.211 -8.32 -23.562 1 46.12 77 VAL B N 1
ATOM 1675 C CA . VAL B 1 77 ? 9.32 -8.633 -24.453 1 46.12 77 VAL B CA 1
ATOM 1676 C C . VAL B 1 77 ? 8.797 -9.375 -25.688 1 46.12 77 VAL B C 1
ATOM 1678 O O . VAL B 1 77 ? 7.688 -9.914 -25.672 1 46.12 77 VAL B O 1
ATOM 1681 N N . SER B 1 78 ? 10.008 -10.133 -26.578 1 41.78 78 SER B N 1
ATOM 1682 C CA . SER B 1 78 ? 10.172 -10.484 -27.984 1 41.78 78 SER B CA 1
ATOM 1683 C C . SER B 1 78 ? 9.078 -11.445 -28.438 1 41.78 78 SER B C 1
ATOM 1685 O O . SER B 1 78 ? 8.523 -12.195 -27.641 1 41.78 78 SER B O 1
ATOM 1687 N N . ARG B 1 79 ? 8.828 -11.391 -29.875 1 42.72 79 ARG B N 1
ATOM 1688 C CA . ARG B 1 79 ? 8.086 -12.188 -30.844 1 42.72 79 ARG B CA 1
ATOM 1689 C C . ARG B 1 79 ? 8.102 -13.664 -30.453 1 42.72 79 ARG B C 1
ATOM 1691 O O . ARG B 1 79 ? 7.074 -14.344 -30.547 1 42.72 79 ARG B O 1
ATOM 1698 N N . ASP B 1 80 ? 9.039 -14.188 -30.609 1 44.25 80 ASP B N 1
ATOM 1699 C CA . ASP B 1 80 ? 9.102 -15.641 -30.797 1 44.25 80 ASP B CA 1
ATOM 1700 C C . ASP B 1 80 ? 9.086 -16.359 -29.453 1 44.25 80 ASP B C 1
ATOM 1702 O O . ASP B 1 80 ? 8.391 -17.359 -29.297 1 44.25 80 ASP B O 1
ATOM 1706 N N . ASN B 1 81 ? 10.008 -16.094 -28.375 1 47.56 81 ASN B N 1
ATOM 1707 C CA . ASN B 1 81 ? 10.367 -16.969 -27.266 1 47.56 81 ASN B CA 1
ATOM 1708 C C . ASN B 1 81 ? 9.648 -16.578 -25.984 1 47.56 81 ASN B C 1
ATOM 1710 O O . ASN B 1 81 ? 9.305 -17.438 -25.172 1 47.56 81 ASN B O 1
ATOM 1714 N N . ASP B 1 82 ? 9.125 -15.188 -25.656 1 55 82 ASP B N 1
ATOM 1715 C CA . ASP B 1 82 ? 8.812 -14.625 -24.344 1 55 82 ASP B CA 1
ATOM 1716 C C . ASP B 1 82 ? 7.324 -14.758 -24.031 1 55 82 ASP B C 1
ATOM 1718 O O . ASP B 1 82 ? 6.945 -14.93 -22.875 1 55 82 ASP B O 1
ATOM 1722 N N . GLU B 1 83 ? 6.609 -14.867 -24.969 1 62.72 83 GLU B N 1
ATOM 1723 C CA . GLU B 1 83 ? 5.18 -15.023 -24.719 1 62.72 83 GLU B CA 1
ATOM 1724 C C . GLU B 1 83 ? 4.871 -16.375 -24.078 1 62.72 83 GLU B C 1
ATOM 1726 O O . GLU B 1 83 ? 3.994 -16.469 -23.219 1 62.72 83 GLU B O 1
ATOM 1731 N N . GLY B 1 84 ? 5.793 -17.266 -24.281 1 83.69 84 GLY B N 1
ATOM 1732 C CA . GLY B 1 84 ? 5.645 -18.578 -23.688 1 83.69 84 GLY B CA 1
ATOM 1733 C C . GLY B 1 84 ? 5.945 -18.594 -22.203 1 83.69 84 GLY B C 1
ATOM 1734 O O . GLY B 1 84 ? 5.199 -19.188 -21.422 1 83.69 84 GLY B O 1
ATOM 1735 N N . ASP B 1 85 ? 6.957 -17.812 -21.875 1 88.38 85 ASP B N 1
ATOM 1736 C CA . ASP B 1 85 ? 7.367 -17.812 -20.469 1 88.38 85 ASP B CA 1
ATOM 1737 C C . ASP B 1 85 ? 6.336 -17.094 -19.594 1 88.38 85 ASP B C 1
ATOM 1739 O O . ASP B 1 85 ? 6.035 -17.547 -18.484 1 88.38 85 ASP B O 1
ATOM 1743 N N . TYR B 1 86 ? 5.812 -16 -20.156 1 92.56 86 TYR B N 1
ATOM 1744 C CA . TYR B 1 86 ? 4.824 -15.258 -19.375 1 92.56 86 TYR B CA 1
ATOM 1745 C C . TYR B 1 86 ? 3.535 -16.062 -19.234 1 92.56 86 TYR B C 1
ATOM 1747 O O . TYR B 1 86 ? 2.91 -16.047 -18.172 1 92.56 86 TYR B O 1
ATOM 1755 N N . GLN B 1 87 ? 3.201 -16.672 -20.281 1 92.75 87 GLN B N 1
ATOM 1756 C CA . GLN B 1 87 ? 2.002 -17.5 -20.203 1 92.75 87 GLN B CA 1
ATOM 1757 C C . GLN B 1 87 ? 2.178 -18.641 -19.188 1 92.75 87 GLN B C 1
ATOM 1759 O O . GLN B 1 87 ? 1.247 -18.969 -18.453 1 92.75 87 GLN B O 1
ATOM 1764 N N . ARG B 1 88 ? 3.291 -19.266 -19.219 1 92.75 88 ARG B N 1
ATOM 1765 C CA . ARG B 1 88 ? 3.582 -20.312 -18.234 1 92.75 88 ARG B CA 1
ATOM 1766 C C . ARG B 1 88 ? 3.557 -19.75 -16.812 1 92.75 88 ARG B C 1
ATOM 1768 O O . ARG B 1 88 ? 3.02 -20.375 -15.906 1 92.75 88 ARG B O 1
ATOM 1775 N N . TYR B 1 89 ? 4.168 -18.672 -16.75 1 95 89 TYR B N 1
ATOM 1776 C CA . TYR B 1 89 ? 4.121 -17.938 -15.477 1 95 89 TYR B CA 1
ATOM 1777 C C . TYR B 1 89 ? 2.68 -17.734 -15.031 1 95 89 TYR B C 1
ATOM 1779 O O . TYR B 1 89 ? 2.34 -18 -13.875 1 95 89 TYR B O 1
ATOM 1787 N N . ARG B 1 90 ? 1.821 -17.25 -15.867 1 96.06 90 ARG B N 1
ATOM 1788 C CA . ARG B 1 90 ? 0.421 -17 -15.539 1 96.06 90 ARG B CA 1
ATOM 1789 C C . ARG B 1 90 ? -0.266 -18.281 -15.094 1 96.06 90 ARG B C 1
ATOM 1791 O O . ARG B 1 90 ? -0.968 -18.312 -14.078 1 96.06 90 ARG B O 1
ATOM 1798 N N . TYR B 1 91 ? 0.019 -19.359 -15.844 1 96.44 91 TYR B N 1
ATOM 1799 C CA . TYR B 1 91 ? -0.593 -20.641 -15.508 1 96.44 91 TYR B CA 1
ATOM 1800 C C . TYR B 1 91 ? -0.151 -21.109 -14.133 1 96.44 91 TYR B C 1
ATOM 1802 O O . TYR B 1 91 ? -0.967 -21.594 -13.336 1 96.44 91 TYR B O 1
ATOM 1810 N N . PHE B 1 92 ? 1.064 -21 -13.875 1 97.19 92 PHE B N 1
ATOM 1811 C CA . PHE B 1 92 ? 1.619 -21.438 -12.602 1 97.19 92 PHE B CA 1
ATOM 1812 C C . PHE B 1 92 ? 1.007 -20.672 -11.438 1 97.19 92 PHE B C 1
ATOM 1814 O O . PHE B 1 92 ? 0.592 -21.25 -10.438 1 97.19 92 PHE B O 1
ATOM 1821 N N . VAL B 1 93 ? 0.908 -19.391 -11.555 1 98 93 VAL B N 1
ATOM 1822 C CA . VAL B 1 93 ? 0.332 -18.531 -10.523 1 98 93 VAL B CA 1
ATOM 1823 C C . VAL B 1 93 ? -1.132 -18.906 -10.297 1 98 93 VAL B C 1
ATOM 1825 O O . VAL B 1 93 ? -1.573 -19.047 -9.156 1 98 93 VAL B O 1
ATOM 1828 N N . LEU B 1 94 ? -1.818 -19.125 -11.375 1 98.06 94 LEU B N 1
ATOM 1829 C CA . LEU B 1 94 ? -3.25 -19.406 -11.289 1 98.06 94 LEU B CA 1
ATOM 1830 C C . LEU B 1 94 ? -3.508 -20.766 -10.656 1 98.06 94 LEU B C 1
ATOM 1832 O O . LEU B 1 94 ? -4.531 -20.969 -9.992 1 98.06 94 LEU B O 1
ATOM 1836 N N . HIS B 1 95 ? -2.617 -21.609 -10.859 1 97.69 95 HIS B N 1
ATOM 1837 C CA . HIS B 1 95 ? -2.742 -22.922 -10.234 1 97.69 95 HIS B CA 1
ATOM 1838 C C . HIS B 1 95 ? -2.656 -22.812 -8.711 1 97.69 95 HIS B C 1
ATOM 1840 O O . HIS B 1 95 ? -3.379 -23.5 -7.996 1 97.69 95 HIS B O 1
ATOM 1846 N N . LYS B 1 96 ? -1.783 -21.969 -8.289 1 97.69 96 LYS B N 1
ATOM 1847 C CA . LYS B 1 96 ? -1.572 -21.797 -6.859 1 97.69 96 LYS B CA 1
ATOM 1848 C C . LYS B 1 96 ? -2.65 -20.906 -6.246 1 97.69 96 LYS B C 1
ATOM 1850 O O . LYS B 1 96 ? -3.117 -21.172 -5.137 1 97.69 96 LYS B O 1
ATOM 1855 N N . LEU B 1 97 ? -3.018 -19.891 -6.934 1 98.25 97 LEU B N 1
ATOM 1856 C CA . LEU B 1 97 ? -4.027 -18.922 -6.52 1 98.25 97 LEU B CA 1
ATOM 1857 C C . LEU B 1 97 ? -5.242 -18.969 -7.438 1 98.25 97 LEU B C 1
ATOM 1859 O O . LEU B 1 97 ? -5.336 -18.203 -8.391 1 98.25 97 LEU B O 1
ATOM 1863 N N . ASN B 1 98 ? -6.203 -19.656 -7.098 1 96.19 98 ASN B N 1
ATOM 1864 C CA . ASN B 1 98 ? -7.254 -20.016 -8.047 1 96.19 98 ASN B CA 1
ATOM 1865 C C . ASN B 1 98 ? -8.445 -19.062 -7.941 1 96.19 98 ASN B C 1
ATOM 1867 O O . ASN B 1 98 ? -9.406 -19.188 -8.711 1 96.19 98 ASN B O 1
ATOM 1871 N N . LYS B 1 99 ? -8.406 -18.047 -7.129 1 97.56 99 LYS B N 1
ATOM 1872 C CA . LYS B 1 99 ? -9.5 -17.094 -7.004 1 97.56 99 LYS B CA 1
ATOM 1873 C C . LYS B 1 99 ? -9.188 -15.797 -7.73 1 97.56 99 LYS B C 1
ATOM 1875 O O . LYS B 1 99 ? -10.016 -14.883 -7.773 1 97.56 99 LYS B O 1
ATOM 1880 N N . LEU B 1 100 ? -8.078 -15.75 -8.344 1 98.62 100 LEU B N 1
ATOM 1881 C CA . LEU B 1 100 ? -7.66 -14.516 -9 1 98.62 100 LEU B CA 1
ATOM 1882 C C . LEU B 1 100 ? -8.586 -14.18 -10.172 1 98.62 100 LEU B C 1
ATOM 1884 O O . LEU B 1 100 ? -8.969 -15.07 -10.93 1 98.62 100 LEU B O 1
ATOM 1888 N N . LYS B 1 101 ? -8.891 -12.922 -10.25 1 98.56 101 LYS B N 1
ATOM 1889 C CA . LYS B 1 101 ? -9.641 -12.391 -11.391 1 98.56 101 LYS B CA 1
ATOM 1890 C C . LYS B 1 101 ? -8.727 -11.633 -12.344 1 98.56 101 LYS B C 1
ATOM 1892 O O . LYS B 1 101 ? -9.008 -11.547 -13.539 1 98.56 101 LYS B O 1
ATOM 1897 N N . PHE B 1 102 ? -7.668 -11.062 -11.773 1 98.56 102 PHE B N 1
ATOM 1898 C CA . PHE B 1 102 ? -6.668 -10.328 -12.547 1 98.56 102 PHE B CA 1
ATOM 1899 C C . PHE B 1 102 ? -5.262 -10.695 -12.086 1 98.56 102 PHE B C 1
ATOM 1901 O O . PHE B 1 102 ? -5.008 -10.836 -10.891 1 98.56 102 PHE B O 1
ATOM 1908 N N . LEU B 1 103 ? -4.445 -10.859 -13.062 1 98.19 103 LEU B N 1
ATOM 1909 C CA . LEU B 1 103 ? -3.008 -10.969 -12.828 1 98.19 103 LEU B CA 1
ATOM 1910 C C . LEU B 1 103 ? -2.246 -9.93 -13.648 1 98.19 103 LEU B C 1
ATOM 1912 O O . LEU B 1 103 ? -2.428 -9.836 -14.867 1 98.19 103 LEU B O 1
ATOM 1916 N N . ASP B 1 104 ? -1.554 -9.094 -12.914 1 97.12 104 ASP B N 1
ATOM 1917 C CA . ASP B 1 104 ? -0.839 -7.988 -13.539 1 97.12 104 ASP B CA 1
ATOM 1918 C C . ASP B 1 104 ? -1.804 -7.059 -14.273 1 97.12 104 ASP B C 1
ATOM 1920 O O . ASP B 1 104 ? -2.73 -6.512 -13.672 1 97.12 104 ASP B O 1
ATOM 1924 N N . THR B 1 105 ? -1.716 -6.922 -15.508 1 94.12 105 THR B N 1
ATOM 1925 C CA . THR B 1 105 ? -2.541 -5.953 -16.219 1 94.12 105 THR B CA 1
ATOM 1926 C C . THR B 1 105 ? -3.645 -6.656 -17 1 94.12 105 THR B C 1
ATOM 1928 O O . THR B 1 105 ? -4.398 -6.012 -17.734 1 94.12 105 THR B O 1
ATOM 1931 N N . ARG B 1 106 ? -3.762 -7.875 -16.734 1 95.94 106 ARG B N 1
ATOM 1932 C CA . ARG B 1 106 ? -4.68 -8.602 -17.609 1 95.94 106 ARG B CA 1
ATOM 1933 C C . ARG B 1 106 ? -5.688 -9.406 -16.781 1 95.94 106 ARG B C 1
ATOM 1935 O O . ARG B 1 106 ? -5.332 -10.008 -15.773 1 95.94 106 ARG B O 1
ATOM 1942 N N . LYS B 1 107 ? -6.867 -9.5 -17.344 1 97.88 107 LYS B N 1
ATOM 1943 C CA . LYS B 1 107 ? -7.93 -10.328 -16.781 1 97.88 107 LYS B CA 1
ATOM 1944 C C . LYS B 1 107 ? -7.668 -11.805 -17.047 1 97.88 107 LYS B C 1
ATOM 1946 O O . LYS B 1 107 ? -7.074 -12.172 -18.062 1 97.88 107 LYS B O 1
ATOM 1951 N N . ILE B 1 108 ? -8.109 -12.594 -16.109 1 98.12 108 ILE B N 1
ATOM 1952 C CA . ILE B 1 108 ? -7.977 -14.039 -16.266 1 98.12 108 ILE B CA 1
ATOM 1953 C C . ILE B 1 108 ? -9.203 -14.594 -16.984 1 98.12 108 ILE B C 1
ATOM 1955 O O . ILE B 1 108 ? -10.336 -14.297 -16.625 1 98.12 108 ILE B O 1
ATOM 1959 N N . THR B 1 109 ? -8.906 -15.391 -17.953 1 98 109 THR B N 1
ATOM 1960 C CA . THR B 1 109 ? -10.008 -15.969 -18.734 1 98 109 THR B CA 1
ATOM 1961 C C . THR B 1 109 ? -10.359 -17.359 -18.203 1 98 109 THR B C 1
ATOM 1963 O O . THR B 1 109 ? -9.586 -17.969 -17.469 1 98 109 THR B O 1
ATOM 1966 N N . ARG B 1 110 ? -11.523 -17.812 -18.656 1 97.69 110 ARG B N 1
ATOM 1967 C CA . ARG B 1 110 ? -11.953 -19.156 -18.297 1 97.69 110 ARG B CA 1
ATOM 1968 C C . ARG B 1 110 ? -10.977 -20.203 -18.844 1 97.69 110 ARG B C 1
ATOM 1970 O O . ARG B 1 110 ? -10.648 -21.172 -18.156 1 97.69 110 ARG B O 1
ATOM 1977 N N . ASN B 1 111 ? -10.555 -19.969 -20.047 1 97.38 111 ASN B N 1
ATOM 1978 C CA . ASN B 1 111 ? -9.602 -20.891 -20.656 1 97.38 111 ASN B CA 1
ATOM 1979 C C . ASN B 1 111 ? -8.297 -20.953 -19.875 1 97.38 111 ASN B C 1
ATOM 1981 O O . ASN B 1 111 ? -7.73 -22.031 -19.688 1 97.38 111 ASN B O 1
ATOM 1985 N N . GLU B 1 112 ? -7.801 -19.922 -19.453 1 96.88 112 GLU B N 1
ATOM 1986 C CA . GLU B 1 112 ? -6.578 -19.875 -18.656 1 96.88 112 GLU B CA 1
ATOM 1987 C C . GLU B 1 112 ? -6.742 -20.641 -17.344 1 96.88 112 GLU B C 1
ATOM 1989 O O . GLU B 1 112 ? -5.816 -21.328 -16.906 1 96.88 112 GLU B O 1
ATOM 1994 N N . ARG B 1 113 ? -7.879 -20.484 -16.781 1 97.62 113 ARG B N 1
ATOM 1995 C CA . ARG B 1 113 ? -8.156 -21.203 -15.539 1 97.62 113 ARG B CA 1
ATOM 1996 C C . ARG B 1 113 ? -8.117 -22.703 -15.758 1 97.62 113 ARG B C 1
ATOM 1998 O O . ARG B 1 113 ? -7.551 -23.453 -14.953 1 97.62 113 ARG B O 1
ATOM 2005 N N . GLU B 1 114 ? -8.734 -23.094 -16.828 1 97.62 114 GLU B N 1
ATOM 2006 C CA . GLU B 1 114 ? -8.766 -24.516 -17.156 1 97.62 114 GLU B CA 1
ATOM 2007 C C . GLU B 1 114 ? -7.359 -25.047 -17.406 1 97.62 114 GLU B C 1
ATOM 2009 O O . GLU B 1 114 ? -7 -26.125 -16.922 1 97.62 114 GLU B O 1
ATOM 2014 N N . GLU B 1 115 ? -6.617 -24.281 -18.125 1 96.31 115 GLU B N 1
ATOM 2015 C CA . GLU B 1 115 ? -5.246 -24.688 -18.406 1 96.31 115 GLU B CA 1
ATOM 2016 C C . GLU B 1 115 ? -4.41 -24.75 -17.141 1 96.31 115 GLU B C 1
ATOM 2018 O O . GLU B 1 115 ? -3.604 -25.672 -16.953 1 96.31 115 GLU B O 1
ATOM 2023 N N . ALA B 1 116 ? -4.539 -23.844 -16.297 1 96.94 116 ALA B N 1
ATOM 2024 C CA . ALA B 1 116 ? -3.814 -23.812 -15.039 1 96.94 116 ALA B CA 1
ATOM 2025 C C . ALA B 1 116 ? -4.145 -25.031 -14.18 1 96.94 116 ALA B C 1
ATOM 2027 O O . ALA B 1 116 ? -3.26 -25.594 -13.531 1 96.94 116 ALA B O 1
ATOM 2028 N N . LEU B 1 117 ? -5.41 -25.359 -14.172 1 95.69 117 LEU B N 1
ATOM 2029 C CA . LEU B 1 117 ? -5.863 -26.5 -13.398 1 95.69 117 LEU B CA 1
ATOM 2030 C C . LEU B 1 117 ? -5.199 -27.781 -13.891 1 95.69 117 LEU B C 1
ATOM 2032 O O . LEU B 1 117 ? -4.836 -28.641 -13.094 1 95.69 117 LEU B O 1
ATOM 2036 N N . VAL B 1 118 ? -4.965 -27.859 -15.188 1 94.88 118 VAL B N 1
ATOM 2037 C CA . VAL B 1 118 ? -4.488 -29.094 -15.805 1 94.88 118 VAL B CA 1
ATOM 2038 C C . VAL B 1 118 ? -2.961 -29.109 -15.828 1 94.88 118 VAL B C 1
ATOM 2040 O O . VAL B 1 118 ? -2.336 -30.125 -15.523 1 94.88 118 VAL B O 1
ATOM 2043 N N . ARG B 1 119 ? -2.32 -27.969 -16.094 1 92.88 119 ARG B N 1
ATOM 2044 C CA . ARG B 1 119 ? -0.898 -27.969 -16.422 1 92.88 119 ARG B CA 1
ATOM 2045 C C . ARG B 1 119 ? -0.118 -27.078 -15.461 1 92.88 119 ARG B C 1
ATOM 2047 O O . ARG B 1 119 ? 1.114 -27.094 -15.445 1 92.88 119 ARG B O 1
ATOM 2054 N N . GLY B 1 120 ? -0.727 -26.359 -14.734 1 93.25 120 GLY B N 1
ATOM 2055 C CA . GLY B 1 120 ? -0.063 -25.312 -13.984 1 93.25 120 GLY B CA 1
ATOM 2056 C C . GLY B 1 120 ? 0.997 -25.844 -13.031 1 93.25 120 GLY B C 1
ATOM 2057 O O . GLY B 1 120 ? 2.023 -25.188 -12.82 1 93.25 120 GLY B O 1
ATOM 2058 N N . ALA B 1 121 ? 0.747 -26.953 -12.406 1 91.56 121 ALA B N 1
ATOM 2059 C CA . ALA B 1 121 ? 1.673 -27.547 -11.445 1 91.56 121 ALA B CA 1
ATOM 2060 C C . ALA B 1 121 ? 3.02 -27.859 -12.102 1 91.56 121 ALA B C 1
ATOM 2062 O O . ALA B 1 121 ? 4.047 -27.906 -11.422 1 91.56 121 ALA B O 1
ATOM 2063 N N . PHE B 1 122 ? 3.041 -27.906 -13.438 1 89 122 PHE B N 1
ATOM 2064 C CA . PHE B 1 122 ? 4.234 -28.312 -14.172 1 89 122 PHE B CA 1
ATOM 2065 C C . PHE B 1 122 ? 4.895 -27.125 -14.844 1 89 122 PHE B C 1
ATOM 2067 O O . PHE B 1 122 ? 5.84 -27.281 -15.617 1 89 122 PHE B O 1
ATOM 2074 N N . MET B 1 123 ? 4.402 -26 -14.578 1 85.94 123 MET B N 1
ATOM 2075 C CA . MET B 1 123 ? 4.871 -24.812 -15.273 1 85.94 123 MET B CA 1
ATOM 2076 C C . MET B 1 123 ? 5.703 -23.938 -14.344 1 85.94 123 MET B C 1
ATOM 2078 O O . MET B 1 123 ? 5.691 -22.703 -14.469 1 85.94 123 MET B O 1
ATOM 2082 N N . LYS B 1 124 ? 6.367 -24.562 -13.523 1 80.62 124 LYS B N 1
ATOM 2083 C CA . LYS B 1 124 ? 7.258 -23.781 -12.672 1 80.62 124 LYS B CA 1
ATOM 2084 C C . LYS B 1 124 ? 8.25 -22.969 -13.5 1 80.62 124 LYS B C 1
ATOM 2086 O O . LYS B 1 124 ? 8.836 -23.484 -14.453 1 80.62 124 LYS B O 1
ATOM 2091 N N . VAL B 1 125 ? 8.18 -21.609 -13.461 1 65.44 125 VAL B N 1
ATOM 2092 C CA . VAL B 1 125 ? 9.023 -20.719 -14.25 1 65.44 125 VAL B CA 1
ATOM 2093 C C . VAL B 1 125 ? 10.438 -20.703 -13.656 1 65.44 125 VAL B C 1
ATOM 2095 O O . VAL B 1 125 ? 10.602 -20.562 -12.445 1 65.44 125 VAL B O 1
ATOM 2098 N N . VAL B 1 126 ? 11.375 -21.312 -14.391 1 59.38 126 VAL B N 1
ATOM 2099 C CA . VAL B 1 126 ? 12.773 -21.453 -13.984 1 59.38 126 VAL B CA 1
ATOM 2100 C C . VAL B 1 126 ? 13.469 -20.094 -14.047 1 59.38 126 VAL B C 1
ATOM 2102 O O . VAL B 1 126 ? 13.117 -19.234 -14.867 1 59.38 126 VAL B O 1
ATOM 2105 N N . LYS B 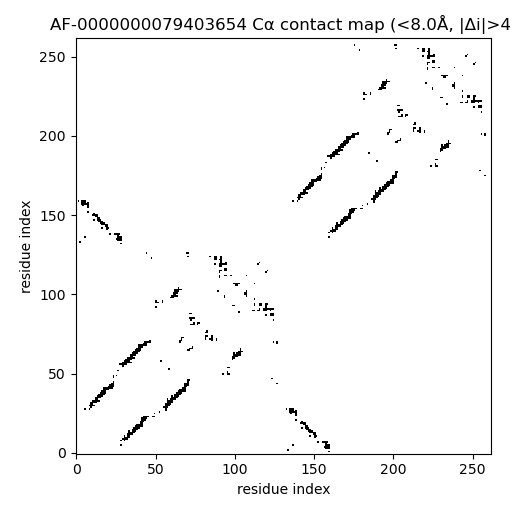1 127 ? 14.352 -19.688 -12.898 1 56.75 127 LYS B N 1
ATOM 2106 C CA . LYS B 1 127 ? 15.281 -18.578 -12.727 1 56.75 127 LYS B CA 1
ATOM 2107 C C . LYS B 1 127 ? 16.062 -18.312 -14.016 1 56.75 127 LYS B C 1
ATOM 2109 O O . LYS B 1 127 ? 16.594 -19.234 -14.625 1 56.75 127 LYS B O 1
ATOM 2114 N N . PRO B 1 128 ? 15.695 -17.188 -14.656 1 47.03 128 PRO B N 1
ATOM 2115 C CA . PRO B 1 128 ? 16.734 -17.031 -15.68 1 47.03 128 PRO B CA 1
ATOM 2116 C C . PRO B 1 128 ? 18.141 -17.188 -15.125 1 47.03 128 PRO B C 1
ATOM 2118 O O . PRO B 1 128 ? 18.422 -16.766 -14 1 47.03 128 PRO B O 1
ATOM 2121 N N . ARG B 1 129 ? 18.781 -18.297 -15.492 1 38.5 129 ARG B N 1
ATOM 2122 C CA . ARG B 1 129 ? 20.203 -18.453 -15.211 1 38.5 129 ARG B CA 1
ATOM 2123 C C . ARG B 1 129 ? 20.953 -17.172 -15.562 1 38.5 129 ARG B C 1
ATOM 2125 O O . ARG B 1 129 ? 20.75 -16.609 -16.641 1 38.5 129 ARG B O 1
ATOM 2132 N N . MET B 1 130 ? 21.094 -16.328 -14.602 1 37.28 130 MET B N 1
ATOM 2133 C CA . MET B 1 130 ? 22.125 -15.359 -14.984 1 37.28 130 MET B CA 1
ATOM 2134 C C . MET B 1 130 ? 23.234 -16.047 -15.766 1 37.28 130 MET B C 1
ATOM 2136 O O . MET B 1 130 ? 23.828 -17.016 -15.297 1 37.28 130 MET B O 1
ATOM 2140 N N . ARG B 1 131 ? 23.125 -16 -17.109 1 29.91 131 ARG B N 1
ATOM 2141 C CA . ARG B 1 131 ? 24.422 -16.203 -17.75 1 29.91 131 ARG B CA 1
ATOM 2142 C C . ARG B 1 131 ? 25.438 -15.164 -17.297 1 29.91 131 ARG B C 1
ATOM 2144 O O . ARG B 1 131 ? 25.078 -14 -17.094 1 29.91 131 ARG B O 1
#